Protein AF-A0A2S4KUR3-F1 (afdb_monomer)

Organism: NCBI:txid94208

Solvent-accessible surface area (backbone atoms only — not comparable to full-atom values): 13209 Å² total; per-residue (Å²): 140,82,90,82,89,83,87,85,80,90,81,85,82,85,84,86,82,89,81,86,86,83,84,84,82,87,87,86,82,84,88,80,94,73,94,74,92,72,82,84,77,84,76,81,78,78,78,78,72,78,75,79,75,66,64,62,69,52,60,50,48,54,71,72,52,87,77,61,67,88,66,71,58,33,71,74,53,65,53,63,82,29,63,28,60,41,64,96,47,73,43,39,15,48,29,56,48,38,20,53,37,48,41,51,33,21,60,70,39,91,74,61,53,65,30,21,58,81,42,33,49,38,64,53,25,68,49,59,30,88,87,36,79,54,85,60,50,89,87,39,55,74,75,31,70,40,19,26,33,31,43,42,42,81,94,42,50,72,78,45,27,64,79,37,81,84,52,73,56,32,28,42,30,33,27,49,83,87,70,52,57,41,82,93,70,24,47,36,37,41,60,35,48,42,37,13,38,60,93,35,60,94,96,18,46,38,74,34,66,82,52,121

Mean predicted aligned error: 14.01 Å

pLDDT: mean 80.54, std 22.03, range [36.97, 98.62]

Structure (mmCIF, N/CA/C/O backbone):
data_AF-A0A2S4KUR3-F1
#
_entry.id   AF-A0A2S4KUR3-F1
#
loop_
_atom_site.group_PDB
_atom_site.id
_atom_site.type_symbol
_atom_site.label_atom_id
_atom_site.label_alt_id
_atom_site.label_comp_id
_atom_site.label_asym_id
_atom_site.label_entity_id
_atom_site.label_seq_id
_atom_site.pdbx_PDB_ins_code
_atom_site.Cartn_x
_atom_site.Cartn_y
_atom_site.Cartn_z
_atom_site.occupancy
_atom_site.B_iso_or_equiv
_atom_site.auth_seq_id
_atom_site.auth_comp_id
_atom_site.auth_asym_id
_atom_site.auth_atom_id
_atom_site.pdbx_PDB_model_num
ATOM 1 N N . MET A 1 1 ? -2.340 -37.787 -40.488 1.00 42.66 1 MET A N 1
ATOM 2 C CA . MET A 1 1 ? -3.643 -37.184 -40.836 1.00 42.66 1 MET A CA 1
ATOM 3 C C . MET A 1 1 ? -3.443 -35.685 -40.926 1.00 42.66 1 MET A C 1
ATOM 5 O O . MET A 1 1 ? -2.798 -35.116 -40.057 1.00 42.66 1 MET A O 1
ATOM 9 N N . VAL A 1 2 ? -3.867 -35.119 -42.049 1.00 37.88 2 VAL A N 1
ATOM 10 C CA . VAL A 1 2 ? -3.643 -33.741 -42.503 1.00 37.88 2 VAL A CA 1
ATOM 11 C C . VAL A 1 2 ? -4.835 -32.869 -42.084 1.00 37.88 2 VAL A C 1
ATOM 13 O O . VAL A 1 2 ? -5.934 -33.401 -41.940 1.00 37.88 2 VAL A O 1
ATOM 16 N N . SER A 1 3 ? -4.607 -31.549 -42.009 1.00 36.97 3 SER A N 1
ATOM 17 C CA . SER A 1 3 ? -5.600 -30.453 -41.994 1.00 36.97 3 SER A CA 1
ATOM 18 C C . SER A 1 3 ? -6.279 -30.156 -40.643 1.00 36.97 3 SER A C 1
ATOM 20 O O . SER A 1 3 ? -6.613 -31.060 -39.898 1.00 36.97 3 SER A O 1
ATOM 22 N N . ASN A 1 4 ? -6.538 -28.908 -40.233 1.00 38.25 4 ASN A N 1
ATOM 23 C CA . ASN A 1 4 ? -6.640 -27.638 -40.957 1.00 38.25 4 ASN A CA 1
ATOM 24 C C . ASN A 1 4 ? -6.304 -26.455 -40.028 1.00 38.25 4 ASN A C 1
ATOM 26 O O . ASN A 1 4 ? -6.846 -26.352 -38.930 1.00 38.25 4 ASN A O 1
ATOM 30 N N . ILE A 1 5 ? -5.488 -25.523 -40.522 1.00 45.03 5 ILE A N 1
ATOM 31 C CA . ILE A 1 5 ? -5.297 -24.182 -39.958 1.00 45.03 5 ILE A CA 1
ATOM 32 C C . ILE A 1 5 ? -6.423 -23.297 -40.509 1.00 45.03 5 ILE A C 1
ATOM 34 O O . ILE A 1 5 ? -6.535 -23.131 -41.722 1.00 45.03 5 ILE A O 1
ATOM 38 N N . LYS A 1 6 ? -7.266 -22.735 -39.636 1.00 49.38 6 LYS A N 1
ATOM 39 C CA . LYS A 1 6 ? -8.249 -21.705 -40.006 1.00 49.38 6 LYS A CA 1
ATOM 40 C C . LYS A 1 6 ? -7.670 -20.318 -39.726 1.00 49.38 6 LYS A C 1
ATOM 42 O O . LYS A 1 6 ? -7.547 -19.906 -38.578 1.00 49.38 6 LYS A O 1
ATOM 47 N N . HIS A 1 7 ? -7.332 -19.616 -40.803 1.00 42.38 7 HIS A N 1
ATOM 48 C CA . HIS A 1 7 ? -7.219 -18.161 -40.859 1.00 42.38 7 HIS A CA 1
ATOM 49 C C . HIS A 1 7 ? -8.609 -17.522 -40.955 1.00 42.38 7 HIS A C 1
ATOM 51 O O . HIS A 1 7 ? -9.444 -18.029 -41.698 1.00 42.38 7 HIS A O 1
ATOM 57 N N . SER A 1 8 ? -8.812 -16.418 -40.229 1.00 41.97 8 SER A N 1
ATOM 58 C CA . SER A 1 8 ? -9.722 -15.287 -40.515 1.00 41.97 8 SER A CA 1
ATOM 59 C C . SER A 1 8 ? -9.854 -14.444 -39.243 1.00 41.97 8 SER A C 1
ATOM 61 O O . SER A 1 8 ? -9.902 -15.005 -38.157 1.00 41.97 8 SER A O 1
ATOM 63 N N . SER A 1 9 ? -9.978 -13.123 -39.232 1.00 45.41 9 SER A N 1
ATOM 64 C CA . SER A 1 9 ? -9.772 -12.044 -40.199 1.00 45.41 9 SER A CA 1
ATOM 65 C C . SER A 1 9 ? -9.662 -10.782 -39.332 1.00 45.41 9 SER A C 1
ATOM 67 O O . SER A 1 9 ? -10.420 -10.629 -38.375 1.00 45.41 9 SER A O 1
ATOM 69 N N . ILE A 1 10 ? -8.717 -9.897 -39.637 1.00 45.44 10 ILE A N 1
ATOM 70 C CA . ILE A 1 10 ? -8.514 -8.631 -38.923 1.00 45.44 10 ILE A CA 1
ATOM 71 C C . ILE A 1 10 ? -9.535 -7.615 -39.452 1.00 45.44 10 ILE A C 1
ATOM 73 O O . ILE A 1 10 ? -9.579 -7.357 -40.653 1.00 45.44 10 ILE A O 1
ATOM 77 N N . ILE A 1 11 ? -10.355 -7.052 -38.563 1.00 51.78 11 ILE A N 1
ATOM 78 C CA . ILE A 1 11 ? -11.266 -5.940 -38.865 1.00 51.78 11 ILE A CA 1
ATOM 79 C C . ILE A 1 11 ? -10.533 -4.632 -38.521 1.00 51.78 11 ILE A C 1
ATOM 81 O O . ILE A 1 11 ? -10.124 -4.480 -37.368 1.00 51.78 11 ILE A O 1
ATOM 85 N N . PRO A 1 12 ? -10.348 -3.684 -39.457 1.00 47.25 12 PRO A N 1
ATOM 86 C CA . PRO A 1 12 ? -9.798 -2.374 -39.128 1.00 47.25 12 PRO A CA 1
ATOM 87 C C . PRO A 1 12 ? -10.856 -1.466 -38.478 1.00 47.25 12 PRO A C 1
ATOM 89 O O . PRO A 1 12 ? -12.018 -1.439 -38.886 1.00 47.25 12 PRO A O 1
ATOM 92 N N . ALA A 1 13 ? -10.431 -0.716 -37.459 1.00 51.00 13 ALA A N 1
ATOM 93 C CA . ALA A 1 13 ? -11.241 0.270 -36.747 1.00 51.00 13 ALA A CA 1
ATOM 94 C C . ALA A 1 13 ? -11.486 1.538 -37.597 1.00 51.00 13 ALA 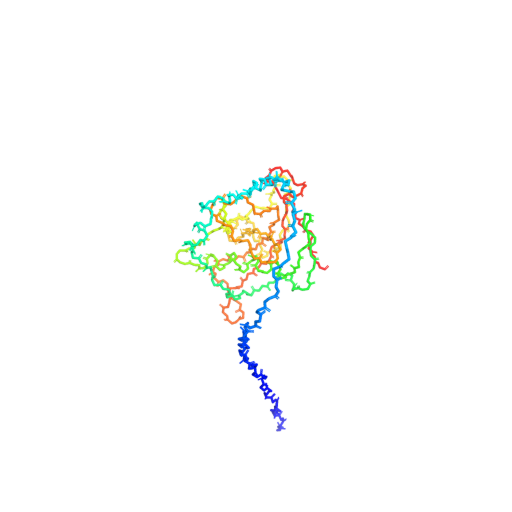A C 1
ATOM 96 O O . ALA A 1 13 ? -10.599 1.943 -38.354 1.00 51.00 13 ALA A O 1
ATOM 97 N N . PRO A 1 14 ? -12.651 2.201 -37.467 1.00 49.25 14 PRO A N 1
ATOM 98 C CA . PRO A 1 14 ? -12.949 3.413 -38.216 1.00 49.25 14 PRO A CA 1
ATOM 99 C C . PRO A 1 14 ? -12.230 4.645 -37.648 1.00 49.25 14 PRO A C 1
ATOM 101 O O . PRO A 1 14 ? -12.220 4.908 -36.446 1.00 49.25 14 PRO A O 1
ATOM 104 N N . THR A 1 15 ? -11.650 5.413 -38.565 1.00 42.12 15 THR A N 1
ATOM 105 C CA . THR A 1 15 ? -10.974 6.697 -38.363 1.00 42.12 15 THR A CA 1
ATOM 106 C C . THR A 1 15 ? -11.997 7.802 -38.080 1.00 42.12 15 THR A C 1
ATOM 108 O O . THR A 1 15 ? -12.851 8.081 -38.918 1.00 42.12 15 THR A O 1
ATOM 111 N N . ALA A 1 16 ? -11.912 8.456 -36.919 1.00 44.72 16 ALA A N 1
ATOM 112 C CA . ALA A 1 16 ? -12.721 9.633 -36.609 1.00 44.72 16 ALA A CA 1
ATOM 113 C C . ALA A 1 16 ? -12.066 10.897 -37.194 1.00 44.72 16 ALA A C 1
ATOM 115 O O . ALA A 1 16 ? -10.933 11.235 -36.853 1.00 44.72 16 ALA A O 1
ATOM 116 N N . GLN A 1 17 ? -12.781 11.584 -38.088 1.00 39.12 17 GLN A N 1
ATOM 117 C CA . GLN A 1 17 ? -12.392 12.879 -38.647 1.00 39.12 17 GLN A CA 1
ATOM 118 C C . GLN A 1 17 ? -12.786 14.022 -37.699 1.00 39.12 17 GLN A C 1
ATOM 120 O O . GLN A 1 17 ? -13.928 14.108 -37.254 1.00 39.12 17 GLN A O 1
ATOM 125 N N . LEU A 1 18 ? -11.838 14.921 -37.428 1.00 39.12 18 LEU A N 1
ATOM 126 C CA . LEU A 1 18 ? -12.051 16.210 -36.767 1.00 39.12 18 LEU A CA 1
ATOM 127 C C . LEU A 1 18 ? -12.552 17.239 -37.792 1.00 39.12 18 LEU A C 1
ATOM 129 O O . LEU A 1 18 ? -11.858 17.519 -38.768 1.00 39.12 18 LEU A O 1
ATOM 133 N N . GLN A 1 19 ? -13.721 17.837 -37.551 1.00 44.84 19 GLN A N 1
ATOM 134 C CA . GLN A 1 19 ? -14.173 19.047 -38.247 1.00 44.84 19 GLN A CA 1
ATOM 135 C C . GLN A 1 19 ? -13.999 20.277 -37.340 1.00 44.84 19 GLN A C 1
ATOM 137 O O . GLN A 1 19 ? -14.467 20.252 -36.200 1.00 44.84 19 GLN A O 1
ATOM 142 N N . PRO A 1 20 ? -13.383 21.370 -37.822 1.00 39.50 20 PRO A N 1
ATOM 143 C CA . PRO A 1 20 ? -13.389 22.656 -37.136 1.00 39.50 20 PRO A CA 1
ATOM 144 C C . PRO A 1 20 ? -14.603 23.492 -37.575 1.00 39.50 20 PRO A C 1
ATOM 146 O O . PRO A 1 20 ? -14.774 23.768 -38.761 1.00 39.50 20 PRO A O 1
ATOM 149 N N . SER A 1 21 ? -15.442 23.928 -36.630 1.00 42.00 21 SER A N 1
ATOM 150 C CA . SER A 1 21 ? -16.508 24.903 -36.898 1.00 42.00 21 SER A CA 1
ATOM 151 C C . SER A 1 21 ? -16.048 26.313 -36.522 1.00 42.00 21 SER A C 1
ATOM 153 O O . SER A 1 21 ? -15.975 26.663 -35.342 1.00 42.00 21 SER A O 1
ATOM 155 N N . SER A 1 22 ? -15.747 27.131 -37.528 1.00 43.28 22 SER A N 1
ATOM 156 C CA . SER A 1 22 ? -15.559 28.575 -37.391 1.00 43.28 22 SER A CA 1
ATOM 157 C C . SER A 1 22 ? -16.907 29.272 -37.569 1.00 43.28 22 SER A C 1
ATOM 159 O O . SER A 1 22 ? -17.456 29.257 -38.665 1.00 43.28 22 SER A O 1
ATOM 161 N N . ASN A 1 23 ? -17.429 29.896 -36.512 1.00 43.75 23 ASN A N 1
ATOM 162 C CA . ASN A 1 23 ? -18.585 30.787 -36.611 1.00 43.75 23 ASN A CA 1
ATOM 163 C C . ASN A 1 23 ? -18.121 32.238 -36.470 1.00 43.75 23 ASN A C 1
ATOM 165 O O . ASN A 1 23 ? -17.811 32.711 -35.378 1.00 43.75 23 ASN A O 1
ATOM 169 N N . THR A 1 24 ? -18.076 32.929 -37.604 1.00 40.91 24 THR A N 1
ATOM 170 C CA . THR A 1 24 ? -17.925 34.380 -37.718 1.00 40.91 24 THR A CA 1
ATOM 171 C C . THR A 1 24 ? -19.309 35.012 -37.576 1.00 40.91 24 THR A C 1
ATOM 173 O O . THR A 1 24 ? -20.187 34.751 -38.395 1.00 40.91 24 THR A O 1
ATOM 176 N N . LEU A 1 25 ? -19.524 35.837 -36.549 1.00 44.47 25 LEU A N 1
ATOM 177 C CA . LEU A 1 25 ? -20.746 36.631 -36.409 1.00 44.47 25 LEU A CA 1
ATOM 178 C C . LEU A 1 25 ? -20.496 38.057 -36.908 1.00 44.47 25 LEU A C 1
ATOM 180 O O . LEU A 1 25 ? -19.747 38.823 -36.306 1.00 44.47 25 LEU A O 1
ATOM 184 N N . HIS A 1 26 ? -21.144 38.383 -38.025 1.00 40.16 26 HIS A N 1
ATOM 185 C CA . HIS A 1 26 ? -21.375 39.744 -38.498 1.00 40.16 26 HIS A CA 1
ATOM 186 C C . HIS A 1 26 ? -22.365 40.447 -37.557 1.00 40.16 26 HIS A C 1
ATOM 188 O O . HIS A 1 26 ? -23.466 39.946 -37.335 1.00 40.16 26 HIS A O 1
ATOM 194 N N . LEU A 1 27 ? -22.001 41.625 -37.055 1.00 41.78 27 LEU A N 1
ATOM 195 C CA . LEU A 1 27 ? -22.904 42.540 -36.359 1.00 41.78 27 LEU A CA 1
ATOM 196 C C . LEU A 1 27 ? -23.060 43.799 -37.212 1.00 41.78 27 LEU A C 1
ATOM 198 O O . LEU A 1 27 ? -22.114 44.562 -37.360 1.00 41.78 27 LEU A O 1
ATOM 202 N N . ASN A 1 28 ? -24.261 43.993 -37.751 1.00 40.31 28 ASN A N 1
ATOM 203 C CA . ASN A 1 28 ? -24.763 45.274 -38.235 1.00 40.31 28 ASN A CA 1
ATOM 204 C C . ASN A 1 28 ? -26.179 45.457 -37.682 1.00 40.31 28 ASN A C 1
ATOM 206 O O . ASN A 1 28 ? -26.990 44.541 -37.809 1.00 40.31 28 ASN A O 1
ATOM 210 N N . SER A 1 29 ? -26.442 46.637 -37.113 1.00 40.31 29 SER A N 1
ATOM 211 C CA . SER A 1 29 ? -27.702 47.404 -37.168 1.00 40.31 29 SER A CA 1
ATOM 212 C C . SER A 1 29 ? -27.971 48.147 -35.852 1.00 40.31 29 SER A C 1
ATOM 214 O O . SER A 1 29 ? -28.537 47.606 -34.909 1.00 40.31 29 SER A O 1
ATOM 216 N N . ASP A 1 30 ? -27.502 49.388 -35.795 1.00 39.28 30 ASP A N 1
ATOM 217 C CA . ASP A 1 30 ? -28.314 50.611 -35.741 1.00 39.28 30 ASP A CA 1
ATOM 218 C C . ASP A 1 30 ? -29.712 50.639 -35.063 1.00 39.28 30 ASP A C 1
ATOM 220 O O . ASP A 1 30 ? -30.657 49.984 -35.505 1.00 39.28 30 ASP A O 1
ATOM 224 N N . TYR A 1 31 ? -29.800 51.603 -34.119 1.00 40.88 31 TYR A N 1
ATOM 225 C CA . TYR A 1 31 ? -30.935 52.387 -33.567 1.00 40.88 31 TYR A CA 1
ATOM 226 C C . TYR A 1 31 ? -32.000 51.711 -32.667 1.00 40.88 31 TYR A C 1
ATOM 228 O O . TYR A 1 31 ? -32.221 50.510 -32.767 1.00 40.88 31 TYR A O 1
ATOM 236 N N . PRO A 1 32 ? -32.770 52.472 -31.841 1.00 49.09 32 PRO A N 1
ATOM 237 C CA . PRO A 1 32 ? -32.637 53.868 -31.397 1.00 49.09 32 PRO A CA 1
ATOM 238 C C . PRO A 1 32 ? -32.641 54.056 -29.861 1.00 49.09 32 PRO A C 1
ATOM 240 O O . PRO A 1 32 ? -33.101 53.235 -29.070 1.00 49.09 32 PRO A O 1
ATOM 243 N N . THR A 1 33 ? -32.165 55.230 -29.461 1.00 51.75 33 THR A N 1
ATOM 244 C CA . THR A 1 33 ? -32.146 55.795 -28.111 1.00 51.75 33 THR A CA 1
ATOM 245 C C . THR A 1 33 ? -33.563 55.994 -27.558 1.00 51.75 33 THR A C 1
ATOM 247 O O . THR A 1 33 ? -34.313 56.840 -28.042 1.00 51.75 33 THR A O 1
ATOM 250 N N . ALA A 1 34 ? -33.904 55.269 -26.491 1.00 50.47 34 ALA A N 1
ATOM 251 C CA . ALA A 1 34 ? -35.046 55.564 -25.633 1.00 50.47 34 ALA A CA 1
ATOM 252 C C . ALA A 1 34 ? -34.551 55.774 -24.197 1.00 50.47 34 ALA A C 1
ATOM 254 O O . ALA A 1 34 ? -34.041 54.871 -23.535 1.00 50.47 34 ALA A O 1
ATOM 255 N N . THR A 1 35 ? -34.668 57.018 -23.744 1.00 52.56 35 THR A N 1
ATOM 256 C CA . THR A 1 35 ? -34.242 57.515 -22.438 1.00 52.56 35 THR A CA 1
ATOM 257 C C . THR A 1 35 ? -35.129 56.934 -21.339 1.00 52.56 35 THR A C 1
ATOM 259 O O . THR A 1 35 ? -36.215 57.448 -21.073 1.00 52.56 35 THR A O 1
ATOM 262 N N . MET A 1 36 ? -34.663 55.879 -20.671 1.00 47.56 36 MET A N 1
ATOM 263 C CA . MET A 1 36 ? -35.304 55.337 -19.475 1.00 47.56 36 MET A CA 1
ATOM 264 C C . MET A 1 36 ? -34.506 55.758 -18.241 1.00 47.56 36 MET A C 1
ATOM 266 O O . MET A 1 36 ? -33.357 55.367 -18.046 1.00 47.56 36 MET A O 1
ATOM 270 N N . LYS A 1 37 ? -35.116 56.612 -17.417 1.00 50.03 37 LYS A N 1
ATOM 271 C CA . LYS A 1 37 ? -34.583 57.027 -16.118 1.00 50.03 37 LYS A CA 1
ATOM 272 C C . LYS A 1 37 ? -34.716 55.851 -15.149 1.00 50.03 37 LYS A C 1
ATOM 274 O O . LYS A 1 37 ? -35.799 55.622 -14.621 1.00 50.03 37 LYS A O 1
ATOM 279 N N . PHE A 1 38 ? -33.627 55.120 -14.926 1.00 45.78 38 PHE A N 1
ATOM 280 C CA . PHE A 1 38 ? -33.531 54.134 -13.853 1.00 45.78 38 PHE A CA 1
ATOM 281 C C . PHE A 1 38 ? -32.767 54.720 -12.671 1.00 45.78 38 PHE A C 1
ATOM 283 O O . PHE A 1 38 ? -31.615 55.135 -12.773 1.00 45.78 38 PHE A O 1
ATOM 290 N N . THR A 1 39 ? -33.458 54.771 -11.542 1.00 50.50 39 THR A N 1
ATOM 291 C CA . THR A 1 39 ? -32.937 55.134 -10.232 1.00 50.50 39 THR A CA 1
ATOM 292 C C . THR A 1 39 ? -31.863 54.118 -9.836 1.00 50.50 39 THR A C 1
ATOM 294 O O . THR A 1 39 ? -32.160 52.940 -9.643 1.00 50.50 39 THR A O 1
ATOM 297 N N . PHE A 1 40 ? -30.606 54.554 -9.748 1.00 40.94 40 PHE A N 1
ATOM 298 C CA . PHE A 1 40 ? -29.492 53.724 -9.291 1.00 40.94 40 PHE A CA 1
ATOM 299 C C . PHE A 1 40 ? -29.663 53.400 -7.801 1.00 40.94 40 PHE A C 1
ATOM 301 O O . PHE A 1 40 ? -29.368 54.226 -6.942 1.00 40.94 40 PHE A O 1
ATOM 308 N N . ALA A 1 41 ? -30.112 52.185 -7.486 1.00 50.69 41 ALA A N 1
ATOM 309 C CA . ALA A 1 41 ? -29.831 51.566 -6.198 1.00 50.69 41 ALA A CA 1
ATOM 310 C C . ALA A 1 41 ? -28.490 50.833 -6.329 1.00 50.69 41 ALA A C 1
ATOM 312 O O . ALA A 1 41 ? -28.408 49.739 -6.885 1.00 50.69 41 ALA A O 1
ATOM 313 N N . THR A 1 42 ? -27.415 51.468 -5.867 1.00 50.97 42 THR A N 1
ATOM 314 C CA . THR A 1 42 ? -26.083 50.865 -5.761 1.00 50.97 42 THR A CA 1
ATOM 315 C C . THR A 1 42 ? -26.098 49.787 -4.678 1.00 50.97 42 THR A C 1
ATOM 317 O O . THR A 1 42 ? -25.832 50.061 -3.510 1.00 50.97 42 THR A O 1
ATOM 320 N N . ALA A 1 43 ? -26.425 48.554 -5.056 1.00 52.44 43 ALA A N 1
ATOM 321 C CA . ALA A 1 43 ? -26.139 47.379 -4.248 1.00 52.44 43 ALA A CA 1
ATOM 322 C C . ALA A 1 43 ? -24.717 46.909 -4.580 1.00 52.44 43 ALA A C 1
ATOM 324 O O . ALA A 1 43 ? -24.497 46.153 -5.525 1.00 52.44 43 ALA A O 1
ATOM 325 N N . SER A 1 44 ? -23.737 47.396 -3.821 1.00 50.22 44 SER A N 1
ATOM 326 C CA . SER A 1 44 ? -22.369 46.879 -3.855 1.00 50.22 44 SER A CA 1
ATOM 327 C C . SER A 1 44 ? -22.364 45.461 -3.285 1.00 50.22 44 SER A C 1
ATOM 329 O O . SER A 1 44 ? -22.211 45.266 -2.081 1.00 50.22 44 SER A O 1
ATOM 331 N N . ILE A 1 45 ? -22.560 44.456 -4.140 1.00 56.25 45 ILE A N 1
ATOM 332 C CA . ILE A 1 45 ? -22.307 43.061 -3.781 1.00 56.25 45 ILE A CA 1
ATOM 333 C C . ILE A 1 45 ? -20.789 42.889 -3.752 1.00 56.25 45 ILE A C 1
ATOM 335 O O . ILE A 1 45 ? -20.140 42.674 -4.774 1.00 56.25 45 ILE A O 1
ATOM 339 N N . VAL A 1 46 ? -20.216 43.027 -2.560 1.00 51.66 46 VAL A N 1
ATOM 340 C CA . VAL A 1 46 ? -18.837 42.637 -2.280 1.00 51.66 46 VAL A CA 1
ATOM 341 C C . VAL A 1 46 ? -18.780 41.109 -2.351 1.00 51.66 46 VAL A C 1
ATOM 343 O O . VAL A 1 46 ? -19.018 40.416 -1.364 1.00 51.66 46 VAL A O 1
ATOM 346 N N . PHE A 1 47 ? -18.488 40.568 -3.535 1.00 47.53 47 PHE A N 1
ATOM 347 C CA . PHE A 1 47 ? -18.029 39.189 -3.672 1.00 47.53 47 PHE A CA 1
ATOM 348 C C . PHE A 1 47 ? -16.625 39.105 -3.063 1.00 47.53 47 PHE A C 1
ATOM 350 O O . PHE A 1 47 ? -15.614 39.257 -3.746 1.00 47.53 47 PHE A O 1
ATOM 357 N N . LEU A 1 48 ? -16.561 38.877 -1.749 1.00 48.50 48 LEU A N 1
ATOM 358 C CA . LEU A 1 48 ? -15.377 38.332 -1.092 1.00 48.50 48 LEU A CA 1
ATOM 359 C C . LEU A 1 48 ? -15.193 36.907 -1.618 1.00 48.50 48 LEU A C 1
ATOM 361 O O . LEU A 1 48 ? -15.666 35.933 -1.034 1.00 48.50 48 LEU A O 1
ATOM 365 N N . GLY A 1 49 ? -14.550 36.802 -2.780 1.00 47.81 49 GLY A N 1
ATOM 366 C CA . GLY A 1 49 ? -14.043 35.545 -3.292 1.00 47.81 49 GLY A CA 1
ATOM 367 C C . GLY A 1 49 ? -13.064 34.989 -2.270 1.00 47.81 49 GLY A C 1
ATOM 368 O O . GLY A 1 49 ? -11.949 35.486 -2.136 1.00 47.81 49 GLY A O 1
ATOM 369 N N . LEU A 1 50 ? -13.493 33.970 -1.528 1.00 48.94 50 LEU A N 1
ATOM 370 C CA . LEU A 1 50 ? -12.600 33.100 -0.779 1.00 48.94 50 LEU A CA 1
ATOM 371 C C . LEU A 1 50 ? -11.709 32.397 -1.804 1.00 48.94 50 LEU A C 1
ATOM 373 O O . LEU A 1 50 ? -12.044 31.328 -2.317 1.00 48.94 50 LEU A O 1
ATOM 377 N N . VAL A 1 51 ? -10.579 33.026 -2.133 1.00 50.72 51 VAL A N 1
ATOM 378 C CA . VAL A 1 51 ? -9.483 32.362 -2.827 1.00 50.72 51 VAL A CA 1
ATOM 379 C C . VAL A 1 51 ? -9.031 31.274 -1.869 1.00 50.72 51 VAL A C 1
ATOM 381 O O . VAL A 1 51 ? -8.363 31.531 -0.870 1.00 50.72 51 VAL A O 1
ATOM 384 N N . SER A 1 52 ? -9.504 30.057 -2.116 1.00 52.50 52 SER A N 1
ATOM 385 C CA . SER A 1 52 ? -9.071 28.880 -1.384 1.00 52.50 52 SER A CA 1
ATOM 386 C C . SER A 1 52 ? -7.607 28.681 -1.749 1.00 52.50 52 SER A C 1
ATOM 388 O O . SER A 1 52 ? -7.295 28.086 -2.778 1.00 52.50 52 SER A O 1
ATOM 390 N N . ALA A 1 53 ? -6.713 29.269 -0.954 1.00 51.03 53 ALA A N 1
ATOM 391 C CA . ALA A 1 53 ? -5.282 29.074 -1.057 1.00 51.03 53 ALA A CA 1
ATOM 392 C C . ALA A 1 53 ? -4.997 27.612 -0.706 1.00 51.03 53 ALA A C 1
ATOM 394 O O . ALA A 1 53 ? -4.777 27.253 0.451 1.00 51.03 53 ALA A O 1
ATOM 395 N N . LEU A 1 54 ? -5.068 26.741 -1.713 1.00 56.28 54 LEU A N 1
ATOM 396 C CA . LEU A 1 54 ? -4.397 25.455 -1.641 1.00 56.28 54 LEU A CA 1
ATOM 397 C C . LEU A 1 54 ? -2.925 25.758 -1.331 1.00 56.28 54 LEU A C 1
ATOM 399 O O . LEU A 1 54 ? -2.367 26.668 -1.952 1.00 56.28 54 LEU A O 1
ATOM 403 N N . PRO A 1 55 ? -2.306 25.070 -0.358 1.00 58.69 55 PRO A N 1
ATOM 404 C CA . PRO A 1 55 ? -0.914 25.317 -0.010 1.00 58.69 55 PRO A CA 1
ATOM 405 C C . PRO A 1 55 ? -0.060 25.170 -1.274 1.00 58.69 55 PRO A C 1
ATOM 407 O O . PRO A 1 55 ? 0.015 24.087 -1.853 1.00 58.69 55 PRO A O 1
ATOM 410 N N . ALA A 1 56 ? 0.532 26.277 -1.733 1.00 59.69 56 ALA A N 1
ATOM 411 C CA . ALA A 1 56 ? 1.284 26.335 -2.988 1.00 59.69 56 ALA A CA 1
ATOM 412 C C . ALA A 1 56 ? 2.443 25.324 -3.007 1.00 59.69 56 ALA A C 1
ATOM 414 O O . ALA A 1 56 ? 2.743 24.758 -4.054 1.00 59.69 56 ALA A O 1
ATOM 415 N N . GLU A 1 57 ? 3.006 25.033 -1.834 1.00 60.78 57 GLU A N 1
ATOM 416 C CA . GLU A 1 57 ? 4.046 24.025 -1.608 1.00 60.78 57 GLU A CA 1
ATOM 417 C C . GLU A 1 57 ? 3.639 22.623 -2.097 1.00 60.78 57 GLU A C 1
ATOM 419 O O . GLU A 1 57 ? 4.431 21.943 -2.744 1.00 60.78 57 GLU A O 1
ATOM 424 N N . ASP A 1 58 ? 2.390 22.196 -1.867 1.00 60.78 58 ASP A N 1
ATOM 425 C CA . ASP A 1 58 ? 1.923 20.874 -2.316 1.00 60.78 58 ASP A CA 1
ATOM 426 C C . ASP A 1 58 ? 1.756 20.825 -3.839 1.00 60.78 58 ASP A C 1
ATOM 428 O O . ASP A 1 58 ? 2.031 19.806 -4.468 1.00 60.78 58 ASP A O 1
ATOM 432 N N . VAL A 1 59 ? 1.308 21.926 -4.449 1.00 62.28 59 VAL A N 1
ATOM 433 C CA . VAL A 1 59 ? 1.120 22.004 -5.906 1.00 62.28 59 VAL A CA 1
ATOM 434 C C . VAL A 1 59 ? 2.465 22.066 -6.629 1.00 62.28 59 VAL A C 1
ATOM 436 O O . VAL A 1 59 ? 2.592 21.512 -7.721 1.00 62.28 59 VAL A O 1
ATOM 439 N N . LEU A 1 60 ? 3.462 22.729 -6.041 1.00 62.88 60 LEU A N 1
ATOM 440 C CA . LEU A 1 60 ? 4.818 22.790 -6.582 1.00 62.88 60 LEU A CA 1
ATOM 441 C C . LEU A 1 60 ? 5.532 21.434 -6.461 1.00 62.88 60 LEU A C 1
ATOM 443 O O . LEU A 1 60 ? 6.060 20.958 -7.463 1.00 62.88 60 LEU A O 1
ATOM 447 N N . ASP A 1 61 ? 5.451 20.751 -5.312 1.00 64.88 61 ASP A N 1
ATOM 448 C CA . ASP A 1 61 ? 6.064 19.420 -5.126 1.00 64.88 61 ASP A CA 1
ATOM 449 C C . ASP A 1 61 ? 5.444 18.353 -6.051 1.00 64.88 61 ASP A C 1
ATOM 451 O O . ASP A 1 61 ? 6.154 17.486 -6.560 1.00 64.88 61 ASP A O 1
ATOM 455 N N . ILE A 1 62 ? 4.139 18.437 -6.352 1.00 67.75 62 ILE A N 1
ATOM 456 C CA . ILE A 1 62 ? 3.496 17.542 -7.334 1.00 67.75 62 ILE A CA 1
ATOM 457 C C . ILE A 1 62 ? 4.009 17.794 -8.763 1.00 67.75 62 ILE A C 1
ATOM 459 O O . ILE A 1 62 ? 4.080 16.858 -9.554 1.00 67.75 62 ILE A O 1
ATOM 463 N N . LYS A 1 63 ? 4.368 19.032 -9.122 1.00 65.38 63 LYS A N 1
ATOM 464 C CA . LYS A 1 63 ? 4.819 19.367 -10.486 1.00 65.38 63 LYS A CA 1
ATOM 465 C C . LYS A 1 63 ? 6.272 18.989 -10.764 1.00 65.38 63 LYS A C 1
ATOM 467 O O . LYS A 1 63 ? 6.626 18.819 -11.926 1.00 65.38 63 LYS A O 1
ATOM 472 N N . GLU A 1 64 ? 7.099 18.890 -9.728 1.00 74.00 64 GLU A N 1
ATOM 473 C CA . GLU A 1 64 ? 8.536 18.623 -9.864 1.00 74.00 64 GLU A CA 1
ATOM 474 C C . GLU A 1 64 ? 8.896 17.139 -9.674 1.00 74.00 64 GLU A C 1
ATOM 476 O O . GLU A 1 64 ? 9.988 16.709 -10.045 1.00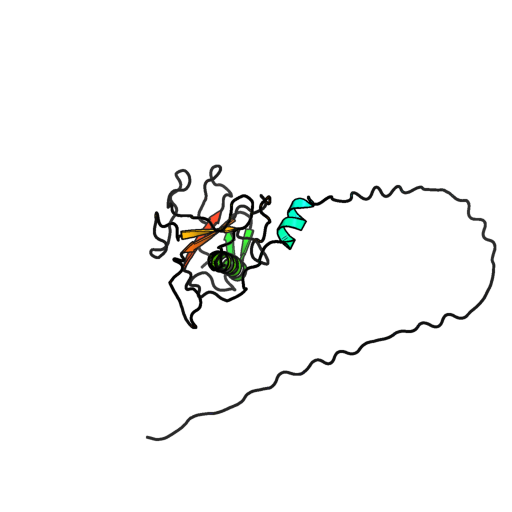 74.00 64 GLU A O 1
ATOM 481 N N . ARG A 1 65 ? 7.987 16.321 -9.124 1.00 83.06 65 ARG A N 1
ATOM 482 C CA . ARG A 1 65 ? 8.244 14.888 -8.927 1.00 83.06 65 ARG A CA 1
ATOM 483 C C . ARG A 1 65 ? 8.149 14.093 -10.229 1.00 83.06 65 ARG A C 1
ATOM 485 O O . ARG A 1 65 ? 7.299 14.339 -11.081 1.00 83.06 65 ARG A O 1
ATOM 492 N N . ALA A 1 66 ? 8.979 13.061 -10.331 1.00 86.50 66 ALA A N 1
ATOM 493 C CA . ALA A 1 66 ? 8.844 12.073 -11.386 1.00 86.50 66 ALA A CA 1
ATOM 494 C C . ALA A 1 66 ? 7.597 11.199 -11.147 1.00 86.50 66 ALA A C 1
ATOM 496 O O . ALA A 1 66 ? 7.329 10.741 -10.024 1.00 86.50 66 ALA A O 1
ATOM 497 N N . GLU A 1 67 ? 6.852 10.954 -12.224 1.00 91.38 67 GLU A N 1
ATOM 498 C CA . GLU A 1 67 ? 5.716 10.037 -12.235 1.00 91.38 67 GLU A CA 1
ATOM 499 C C . GLU A 1 67 ? 6.168 8.634 -12.662 1.00 91.38 67 GLU A C 1
ATOM 501 O O . GLU A 1 67 ? 6.984 8.505 -13.581 1.00 91.38 67 GLU A O 1
ATOM 506 N N . PRO A 1 68 ? 5.677 7.573 -11.997 1.00 93.69 68 PRO A N 1
ATOM 507 C CA . PRO A 1 68 ? 5.976 6.209 -12.403 1.00 93.69 68 PRO A CA 1
ATOM 508 C C . PRO A 1 68 ? 5.341 5.897 -13.760 1.00 93.69 68 PRO A C 1
ATOM 510 O O . PRO A 1 68 ? 4.370 6.531 -14.177 1.00 93.69 68 PRO A O 1
ATOM 513 N N . SER A 1 69 ? 5.854 4.864 -14.429 1.00 93.38 69 SER A N 1
ATOM 514 C CA . SER A 1 69 ? 5.174 4.301 -15.593 1.00 93.38 69 SER A CA 1
ATOM 515 C C . SER A 1 69 ? 3.793 3.747 -15.204 1.00 93.38 69 SER A C 1
ATOM 517 O O . SER A 1 69 ? 3.542 3.386 -14.053 1.00 93.38 69 SER A O 1
ATOM 519 N N . ASN A 1 70 ? 2.904 3.627 -16.191 1.00 94.19 70 ASN A N 1
ATOM 520 C CA . ASN A 1 70 ? 1.641 2.891 -16.061 1.00 94.19 70 ASN A CA 1
ATOM 521 C C . ASN A 1 70 ? 1.780 1.450 -16.582 1.00 94.19 70 ASN A C 1
ATOM 523 O O . ASN A 1 70 ? 0.796 0.853 -17.019 1.00 94.19 70 ASN A O 1
ATOM 527 N N . GLU A 1 71 ? 3.003 0.905 -16.597 1.00 94.81 71 GLU A N 1
ATOM 528 C CA . GLU A 1 71 ? 3.233 -0.469 -17.044 1.00 94.81 71 GLU A CA 1
ATOM 529 C C . GLU A 1 71 ? 2.433 -1.447 -16.175 1.00 94.81 71 GLU A C 1
ATOM 531 O O . GLU A 1 71 ? 2.311 -1.235 -14.961 1.00 94.81 71 GLU A O 1
ATOM 536 N N . PRO A 1 72 ? 1.816 -2.471 -16.786 1.00 96.31 72 PRO A N 1
ATOM 537 C CA . PRO A 1 72 ? 1.001 -3.432 -16.063 1.00 96.31 72 PRO A CA 1
ATOM 538 C C . PRO A 1 72 ? 1.836 -4.282 -15.105 1.00 96.31 72 PRO A C 1
ATOM 540 O O . PRO A 1 72 ? 3.046 -4.441 -15.271 1.00 96.31 72 PRO A O 1
ATOM 543 N N . ILE A 1 73 ? 1.145 -4.834 -14.111 1.00 97.19 73 ILE A N 1
ATOM 544 C CA . ILE A 1 73 ? 1.659 -5.873 -13.220 1.00 97.19 73 ILE A CA 1
ATOM 545 C C . ILE A 1 73 ? 0.855 -7.150 -13.445 1.00 97.19 73 ILE A C 1
ATOM 547 O O . ILE A 1 73 ? -0.345 -7.092 -13.724 1.00 97.19 73 ILE A O 1
ATOM 551 N N . ASP A 1 74 ? 1.500 -8.296 -13.274 1.00 96.75 74 ASP A N 1
ATOM 552 C CA . ASP A 1 74 ? 0.791 -9.556 -13.105 1.00 96.75 74 ASP A CA 1
ATOM 553 C C . ASP A 1 74 ? 0.336 -9.677 -11.653 1.00 96.75 74 ASP A C 1
ATOM 555 O O . ASP A 1 74 ? 1.099 -9.431 -10.720 1.00 96.75 74 ASP A O 1
ATOM 559 N N . TRP A 1 75 ? -0.935 -10.019 -11.465 1.00 94.00 75 TRP A N 1
ATOM 560 C CA . TRP A 1 75 ? -1.647 -9.825 -10.205 1.00 94.00 75 TRP A CA 1
ATOM 561 C C . TRP A 1 75 ? -2.554 -11.016 -9.895 1.00 94.00 75 TRP A C 1
ATOM 563 O O . TRP A 1 75 ? -3.321 -11.447 -10.756 1.00 94.00 75 TRP A O 1
ATOM 573 N N . ASP A 1 76 ? -2.508 -11.518 -8.660 1.00 93.56 76 ASP A N 1
ATOM 574 C CA . ASP A 1 76 ? -3.335 -12.641 -8.179 1.00 93.56 76 ASP A CA 1
ATOM 575 C C . ASP A 1 76 ? -4.501 -12.210 -7.260 1.00 93.56 76 ASP A C 1
ATOM 577 O O . ASP A 1 76 ? -5.187 -13.049 -6.671 1.00 93.56 76 ASP A O 1
ATOM 581 N N . GLY A 1 77 ? -4.733 -10.903 -7.110 1.00 93.94 77 GLY A N 1
ATOM 582 C CA . GLY A 1 77 ? -5.806 -10.374 -6.272 1.00 93.94 77 GLY A CA 1
ATOM 583 C C . GLY A 1 77 ? -7.176 -10.318 -6.965 1.00 93.94 77 GLY A C 1
ATOM 584 O O . GLY A 1 77 ? -7.413 -10.975 -7.981 1.00 93.94 77 GLY A O 1
ATOM 585 N N . PRO A 1 78 ? -8.126 -9.535 -6.418 1.00 94.75 78 PRO A N 1
ATOM 586 C CA . PRO A 1 78 ? -9.488 -9.468 -6.942 1.00 94.75 78 PRO A CA 1
ATOM 587 C C . PRO A 1 78 ? -9.532 -9.004 -8.405 1.00 94.75 78 PRO A C 1
ATOM 589 O O . PRO A 1 78 ? -8.819 -8.077 -8.789 1.00 94.75 78 PRO A O 1
ATOM 592 N N . ASN A 1 79 ? -10.400 -9.622 -9.214 1.00 93.81 79 ASN A N 1
ATOM 593 C CA . ASN A 1 79 ? -10.634 -9.177 -10.590 1.00 93.81 79 ASN A CA 1
ATOM 594 C C . ASN A 1 79 ? -11.358 -7.819 -10.618 1.00 93.81 79 ASN A C 1
ATOM 596 O O . ASN A 1 79 ? -12.003 -7.441 -9.645 1.00 93.81 79 ASN A O 1
ATOM 600 N N . SER A 1 80 ? -11.331 -7.118 -11.754 1.00 92.00 80 SER A N 1
ATOM 601 C CA . SER A 1 80 ? -11.883 -5.758 -11.885 1.00 92.00 80 SER A CA 1
ATOM 602 C C . SER A 1 80 ? -13.374 -5.607 -11.553 1.00 92.00 80 SER A C 1
ATOM 604 O O . SER A 1 80 ? -13.819 -4.495 -11.296 1.00 92.00 80 SER A O 1
ATOM 606 N N . ARG A 1 81 ? -14.152 -6.697 -11.542 1.00 90.69 81 ARG A N 1
ATOM 607 C CA . ARG A 1 81 ? -15.583 -6.694 -11.193 1.00 90.69 81 ARG A CA 1
ATOM 608 C C . ARG A 1 81 ? -15.848 -6.993 -9.720 1.00 90.69 81 ARG A C 1
ATOM 610 O O . ARG A 1 81 ? -16.999 -6.916 -9.296 1.00 90.69 81 ARG A O 1
ATOM 617 N N . ALA A 1 82 ? -14.825 -7.376 -8.958 1.00 93.88 82 ALA A N 1
ATOM 618 C CA . ALA A 1 82 ? -14.957 -7.587 -7.525 1.00 93.88 82 ALA A CA 1
ATOM 619 C C . ALA A 1 82 ? -15.432 -6.298 -6.849 1.00 93.88 82 ALA A C 1
ATOM 621 O O . ALA A 1 82 ? -15.116 -5.204 -7.307 1.00 93.88 82 ALA A O 1
ATOM 622 N N . SER A 1 83 ? -16.173 -6.434 -5.753 1.00 95.38 83 SER A N 1
ATOM 623 C CA . SER A 1 83 ? -16.637 -5.310 -4.945 1.00 95.38 83 SER A CA 1
ATOM 624 C C . SER A 1 83 ? -16.363 -5.620 -3.483 1.00 95.38 83 SER A C 1
ATOM 626 O O . SER A 1 83 ? -16.916 -6.565 -2.922 1.00 95.38 83 SER A O 1
ATOM 628 N N . VAL A 1 84 ? -15.464 -4.854 -2.872 1.00 95.31 84 VAL A N 1
ATOM 629 C CA . VAL A 1 84 ? -14.945 -5.130 -1.533 1.00 95.31 84 VAL A CA 1
ATOM 630 C C . VAL A 1 84 ? -15.261 -3.960 -0.617 1.00 95.31 84 VAL A C 1
ATOM 632 O O . VAL A 1 84 ? -14.765 -2.847 -0.804 1.00 95.31 84 VAL A O 1
ATOM 635 N N . LYS A 1 85 ? -16.082 -4.202 0.408 1.00 96.75 85 LYS A N 1
ATOM 636 C CA . LYS A 1 85 ? -16.305 -3.223 1.474 1.00 96.75 85 LYS A CA 1
ATOM 637 C C . LYS A 1 85 ? -15.102 -3.216 2.414 1.00 96.75 85 LYS A C 1
ATOM 639 O O . LYS A 1 85 ? -14.779 -4.242 3.003 1.00 96.75 85 LYS A O 1
ATOM 644 N N . CYS A 1 86 ? -14.475 -2.059 2.584 1.00 97.31 86 CYS A N 1
ATOM 645 C CA . CYS A 1 86 ? -13.337 -1.875 3.472 1.00 97.31 86 CYS A CA 1
ATOM 646 C C . CYS A 1 86 ? -13.469 -0.533 4.194 1.00 97.31 86 CYS A C 1
ATOM 648 O O . CYS A 1 86 ? -13.609 0.511 3.556 1.00 97.31 86 CYS A O 1
ATOM 650 N N . GLY A 1 87 ? -13.518 -0.578 5.527 1.00 95.31 87 GLY A N 1
ATOM 651 C CA . GLY A 1 87 ? -13.846 0.588 6.343 1.00 95.31 87 GLY A CA 1
ATOM 652 C C . GLY A 1 87 ? -15.197 1.198 5.960 1.00 95.31 87 GLY A C 1
ATOM 653 O O . GLY A 1 87 ? -16.237 0.530 5.991 1.00 95.31 87 GLY A O 1
ATOM 654 N N . LYS A 1 88 ? -15.185 2.484 5.598 1.00 94.44 88 LYS A N 1
ATOM 655 C CA . LYS A 1 88 ? -16.396 3.228 5.196 1.00 94.44 88 LYS A CA 1
ATOM 656 C C . LYS A 1 88 ? -16.672 3.158 3.696 1.00 94.44 88 LYS A C 1
ATOM 658 O O . LYS A 1 88 ? -17.714 3.632 3.245 1.00 94.44 88 LYS A O 1
ATOM 663 N N . HIS A 1 89 ? -15.752 2.587 2.929 1.00 96.50 89 HIS A N 1
ATOM 664 C CA . HIS A 1 89 ? -15.779 2.622 1.480 1.00 96.50 89 HIS A CA 1
ATOM 665 C C . HIS A 1 89 ? -16.004 1.232 0.884 1.00 96.50 89 HIS A C 1
ATOM 667 O O . HIS A 1 89 ? -15.920 0.194 1.541 1.00 96.50 89 HIS A O 1
ATOM 673 N N . THR A 1 90 ? -16.368 1.221 -0.390 1.00 96.69 90 THR A N 1
ATOM 674 C CA . THR A 1 90 ? -16.452 0.011 -1.205 1.00 96.69 90 THR A CA 1
ATOM 675 C C . THR A 1 90 ? -15.630 0.262 -2.445 1.00 96.69 90 THR A C 1
ATOM 677 O O . THR A 1 90 ? -15.905 1.236 -3.150 1.00 96.69 90 THR A O 1
ATOM 680 N N . TYR A 1 91 ? -14.629 -0.579 -2.650 1.00 96.75 91 TYR A N 1
ATOM 681 C CA . TYR A 1 91 ? -13.663 -0.491 -3.735 1.00 96.75 91 TYR A CA 1
ATOM 682 C C . TYR A 1 91 ? -13.938 -1.607 -4.722 1.00 96.75 91 TYR A C 1
ATOM 684 O O . TYR A 1 91 ? -14.303 -2.714 -4.308 1.00 96.75 91 TYR A O 1
ATOM 692 N N . ASP A 1 92 ? -13.790 -1.320 -6.006 1.00 96.31 92 ASP A N 1
ATOM 693 C CA . ASP A 1 92 ? -13.785 -2.386 -6.994 1.00 96.31 92 ASP A CA 1
ATOM 694 C C . ASP A 1 92 ? -12.381 -2.996 -7.135 1.00 96.31 92 ASP A C 1
ATOM 696 O O . ASP A 1 92 ? -11.395 -2.493 -6.587 1.00 96.31 92 ASP A O 1
ATOM 700 N N . GLY A 1 93 ? -12.266 -4.124 -7.836 1.00 96.31 93 GLY A N 1
ATOM 701 C CA . GLY A 1 93 ? -10.948 -4.720 -8.064 1.00 96.31 93 GLY A CA 1
ATOM 702 C C . GLY A 1 93 ? -10.024 -3.853 -8.922 1.00 96.31 93 GLY A C 1
ATOM 703 O O . GLY A 1 93 ? -8.810 -4.028 -8.861 1.00 96.31 93 GLY A O 1
ATOM 704 N N . HIS A 1 94 ? -10.568 -2.906 -9.692 1.00 96.88 94 HIS A N 1
ATOM 705 C CA . HIS A 1 94 ? -9.770 -1.978 -10.483 1.00 96.88 94 HIS A CA 1
ATOM 706 C C . HIS A 1 94 ? -9.073 -0.939 -9.593 1.00 96.88 94 HIS A C 1
ATOM 708 O O . HIS A 1 94 ? -7.870 -0.742 -9.748 1.00 96.88 94 HIS A O 1
ATOM 714 N N . ASP A 1 95 ? -9.770 -0.367 -8.608 1.00 97.62 95 ASP A N 1
ATOM 715 C CA . ASP A 1 95 ? -9.194 0.514 -7.583 1.00 97.62 95 ASP A CA 1
ATOM 716 C C . ASP A 1 95 ? -8.022 -0.181 -6.862 1.00 97.62 95 ASP A C 1
ATOM 718 O O . ASP A 1 95 ? -6.938 0.386 -6.701 1.00 97.62 95 ASP A O 1
ATOM 722 N N . ILE A 1 96 ? -8.222 -1.444 -6.462 1.00 97.94 96 ILE A N 1
ATOM 723 C CA . ILE A 1 96 ? -7.217 -2.242 -5.742 1.00 97.94 96 ILE A CA 1
ATOM 724 C C . ILE A 1 96 ? -5.994 -2.507 -6.631 1.00 97.94 96 ILE A C 1
ATOM 726 O O . ILE A 1 96 ? -4.858 -2.319 -6.189 1.00 97.94 96 ILE A O 1
ATOM 730 N N . TYR A 1 97 ? -6.224 -2.912 -7.883 1.00 97.88 97 TYR A N 1
ATOM 731 C CA . TYR A 1 97 ? -5.164 -3.150 -8.862 1.00 97.88 97 TYR A CA 1
ATOM 732 C C . TYR A 1 97 ? -4.341 -1.884 -9.121 1.00 97.88 97 TYR A C 1
ATOM 734 O O . TYR A 1 97 ? -3.116 -1.934 -9.056 1.00 97.88 97 TYR A O 1
ATOM 742 N N . LEU A 1 98 ? -4.989 -0.738 -9.366 1.00 98.00 98 LEU A N 1
ATOM 743 C CA . LEU A 1 98 ? -4.290 0.518 -9.652 1.00 98.00 98 LEU A CA 1
ATOM 744 C C . LEU A 1 98 ? -3.425 0.976 -8.475 1.00 98.00 98 LEU A C 1
ATOM 746 O O . LEU A 1 98 ? -2.311 1.457 -8.684 1.00 98.00 98 LEU A O 1
ATOM 750 N N . ALA A 1 99 ? -3.905 0.803 -7.241 1.00 98.38 99 ALA A N 1
ATOM 751 C CA . ALA A 1 99 ? -3.122 1.113 -6.051 1.00 98.38 99 ALA A CA 1
ATOM 752 C C . ALA A 1 99 ? -1.850 0.247 -5.966 1.00 98.38 99 ALA A C 1
ATOM 754 O O . ALA A 1 99 ? -0.760 0.784 -5.754 1.00 98.38 99 ALA A O 1
ATOM 755 N N . ALA A 1 100 ? -1.966 -1.068 -6.182 1.00 98.38 100 ALA A N 1
ATOM 756 C CA . ALA A 1 100 ? -0.824 -1.984 -6.169 1.00 98.38 100 ALA A CA 1
ATOM 757 C C . ALA A 1 100 ? 0.150 -1.724 -7.331 1.00 98.38 100 ALA A C 1
ATOM 759 O O . ALA A 1 100 ? 1.356 -1.617 -7.112 1.00 98.38 100 ALA A O 1
ATOM 760 N N . GLN A 1 101 ? -0.369 -1.550 -8.550 1.00 98.31 101 GLN A N 1
ATOM 761 C CA . GLN A 1 101 ? 0.412 -1.231 -9.746 1.00 98.31 101 GLN A CA 1
ATOM 762 C C . GLN A 1 101 ? 1.245 0.033 -9.535 1.00 98.31 101 GLN A C 1
ATOM 764 O O . GLN A 1 101 ? 2.459 0.026 -9.732 1.00 98.31 101 GLN A O 1
ATOM 769 N N . HIS A 1 102 ? 0.607 1.116 -9.087 1.00 98.44 102 HIS A N 1
ATOM 770 C CA . HIS A 1 102 ? 1.299 2.375 -8.862 1.00 98.44 102 HIS A CA 1
ATOM 771 C C . HIS A 1 102 ? 2.386 2.220 -7.795 1.00 98.44 102 HIS A C 1
ATOM 773 O O . HIS A 1 102 ? 3.521 2.633 -8.014 1.00 98.44 102 HIS A O 1
ATOM 779 N N . ALA A 1 103 ? 2.082 1.560 -6.674 1.00 98.31 103 ALA A N 1
ATOM 780 C CA . ALA A 1 103 ? 3.053 1.300 -5.616 1.00 98.31 103 ALA A CA 1
ATOM 781 C C . ALA A 1 103 ? 4.286 0.522 -6.112 1.00 98.31 103 ALA A C 1
ATOM 783 O O . ALA A 1 103 ? 5.420 0.854 -5.763 1.00 98.31 103 ALA A O 1
ATOM 784 N N . VAL A 1 104 ? 4.079 -0.499 -6.942 1.00 98.19 104 VAL A N 1
ATOM 785 C CA . VAL A 1 104 ? 5.162 -1.299 -7.525 1.00 98.19 104 VAL A CA 1
ATOM 786 C C . VAL A 1 104 ? 5.998 -0.462 -8.483 1.00 98.19 104 VAL A C 1
ATOM 788 O O . VAL A 1 104 ? 7.222 -0.434 -8.349 1.00 98.19 104 VAL A O 1
ATOM 791 N N . ASN A 1 105 ? 5.358 0.296 -9.372 1.00 97.81 105 ASN A N 1
ATOM 792 C CA . ASN A 1 105 ? 6.066 1.107 -10.357 1.00 97.81 105 ASN A CA 1
ATOM 793 C C . ASN A 1 105 ? 6.896 2.214 -9.695 1.00 97.81 105 ASN A C 1
ATOM 795 O O . ASN A 1 105 ? 7.985 2.513 -10.174 1.00 97.81 105 ASN A O 1
ATOM 799 N N . LEU A 1 106 ? 6.470 2.741 -8.542 1.00 97.38 106 LEU A N 1
ATOM 800 C CA . LEU A 1 106 ? 7.295 3.626 -7.710 1.00 97.38 106 LEU A CA 1
ATOM 801 C C . LEU A 1 106 ? 8.563 2.974 -7.177 1.00 97.38 106 LEU A C 1
ATOM 803 O O . LEU A 1 106 ? 9.625 3.597 -7.168 1.00 97.38 106 LEU A O 1
ATOM 807 N N . GLY A 1 107 ? 8.457 1.718 -6.752 1.00 96.31 107 GLY A N 1
ATOM 808 C CA . GLY A 1 107 ? 9.598 0.937 -6.291 1.00 96.31 107 GLY A CA 1
ATOM 809 C C . GLY A 1 107 ? 10.600 0.606 -7.400 1.00 96.31 107 GLY A C 1
ATOM 810 O O . GLY A 1 107 ? 11.771 0.384 -7.102 1.00 96.31 107 GLY A O 1
ATOM 811 N N . LEU A 1 108 ? 10.153 0.581 -8.658 1.00 95.75 108 LEU A N 1
ATOM 812 C CA . LEU A 1 108 ? 10.975 0.263 -9.831 1.00 95.75 108 LEU A CA 1
ATOM 813 C C . LEU A 1 108 ? 11.695 1.478 -10.434 1.00 95.75 108 LEU A C 1
ATOM 815 O O . LEU A 1 108 ? 12.569 1.313 -11.291 1.00 95.75 108 LEU A O 1
ATOM 819 N N . MET A 1 109 ? 11.363 2.691 -9.991 1.00 95.31 109 MET A N 1
ATOM 820 C CA . MET A 1 109 ? 12.057 3.909 -10.412 1.00 95.31 109 MET A CA 1
ATOM 821 C C . MET A 1 109 ? 13.525 3.906 -9.959 1.00 95.31 109 MET A C 1
ATOM 823 O O . MET A 1 109 ? 13.931 3.182 -9.047 1.00 95.31 109 MET A O 1
ATOM 827 N N . LYS A 1 110 ? 14.347 4.735 -10.613 1.00 93.94 110 LYS A N 1
ATOM 828 C CA . LYS A 1 110 ? 15.776 4.885 -10.309 1.00 93.94 110 LYS A CA 1
ATOM 829 C C . LYS A 1 110 ? 16.106 6.366 -10.068 1.00 93.94 110 LYS A C 1
ATOM 831 O O . LYS A 1 110 ? 16.313 7.081 -11.047 1.00 93.94 110 LYS A O 1
ATOM 836 N N . PRO A 1 111 ? 16.187 6.824 -8.802 1.00 93.44 111 PRO A N 1
ATOM 837 C CA . PRO A 1 111 ? 15.955 6.069 -7.560 1.00 93.44 111 PRO A CA 1
ATOM 838 C C . PRO A 1 111 ? 14.463 5.745 -7.315 1.00 93.44 111 PRO A C 1
ATOM 840 O O . PRO A 1 111 ? 13.605 6.377 -7.932 1.00 93.44 111 PRO A O 1
ATOM 843 N N . PRO A 1 112 ? 14.140 4.791 -6.414 1.00 94.94 112 PRO A N 1
ATOM 844 C CA . PRO A 1 112 ? 12.764 4.534 -6.001 1.00 94.94 112 PRO A CA 1
ATOM 845 C C . PRO A 1 112 ? 12.110 5.770 -5.383 1.00 94.94 112 PRO A C 1
ATOM 847 O O . PRO A 1 112 ? 12.743 6.520 -4.638 1.00 94.94 112 PRO A O 1
ATOM 850 N N . GLU A 1 113 ? 10.824 5.947 -5.657 1.00 95.94 113 GLU A N 1
ATOM 851 C CA . GLU A 1 113 ? 10.043 7.112 -5.241 1.00 95.94 113 GLU A CA 1
ATOM 852 C C . GLU A 1 113 ? 8.979 6.746 -4.202 1.00 95.94 113 GLU A C 1
ATOM 854 O O . GLU A 1 113 ? 8.586 5.588 -4.063 1.00 95.94 113 GLU A O 1
ATOM 859 N N . THR A 1 114 ? 8.478 7.749 -3.472 1.00 96.50 114 THR A N 1
ATOM 860 C CA . THR A 1 114 ? 7.391 7.551 -2.496 1.00 96.50 114 THR A CA 1
ATOM 861 C C . THR A 1 114 ? 6.321 8.646 -2.567 1.00 96.50 114 THR A C 1
ATOM 863 O O . THR A 1 114 ? 6.505 9.666 -3.236 1.00 96.50 114 THR A O 1
ATOM 866 N N . ARG A 1 115 ? 5.170 8.431 -1.916 1.00 96.31 115 ARG A N 1
ATOM 867 C CA . ARG A 1 115 ? 4.044 9.374 -1.808 1.00 96.31 115 ARG A CA 1
ATOM 868 C C . ARG A 1 115 ? 3.669 9.711 -0.380 1.00 96.31 115 ARG A C 1
ATOM 870 O O . ARG A 1 115 ? 3.715 8.864 0.514 1.00 96.31 115 ARG A O 1
ATOM 877 N N . GLY A 1 116 ? 3.174 10.933 -0.210 1.00 95.44 116 GLY A N 1
ATOM 878 C CA . GLY A 1 116 ? 2.634 11.411 1.052 1.00 95.44 116 GLY A CA 1
ATOM 879 C C . GLY A 1 116 ? 3.685 11.605 2.140 1.00 95.44 116 GLY A C 1
ATOM 880 O O . GLY A 1 116 ? 4.822 11.140 2.061 1.00 95.44 116 GLY A O 1
ATOM 881 N N . ALA A 1 117 ? 3.256 12.215 3.241 1.00 94.94 117 ALA A N 1
ATOM 882 C CA . ALA A 1 117 ? 4.088 12.424 4.427 1.00 94.94 117 ALA A CA 1
ATOM 883 C C . ALA A 1 117 ? 4.548 11.119 5.102 1.00 94.94 117 ALA A C 1
ATOM 885 O O . ALA A 1 117 ? 5.469 11.127 5.918 1.00 94.94 117 ALA A O 1
ATOM 886 N N . LYS A 1 118 ? 3.902 9.994 4.776 1.00 95.62 118 LYS A N 1
ATOM 887 C CA . LYS A 1 118 ? 4.218 8.656 5.293 1.00 95.62 118 LYS A CA 1
ATOM 888 C C . LYS A 1 118 ? 5.148 7.841 4.389 1.00 95.62 118 LYS A C 1
ATOM 890 O O . LYS A 1 118 ? 5.535 6.751 4.799 1.00 95.62 118 LYS A O 1
ATOM 895 N N . LYS A 1 119 ? 5.546 8.387 3.231 1.00 96.81 119 LYS A N 1
ATOM 896 C CA . LYS A 1 119 ? 6.480 7.768 2.278 1.00 96.81 119 LYS A CA 1
ATOM 897 C C . LYS A 1 119 ? 6.014 6.390 1.787 1.00 96.81 119 LYS A C 1
ATOM 899 O O . LYS A 1 119 ? 6.712 5.398 1.944 1.00 96.81 119 LYS A O 1
ATOM 904 N N . TYR A 1 120 ? 4.831 6.344 1.187 1.00 97.94 120 TYR A N 1
ATOM 905 C CA . TYR A 1 120 ? 4.254 5.137 0.594 1.00 97.94 120 TYR A CA 1
ATOM 906 C C . TYR A 1 120 ? 4.862 4.787 -0.778 1.00 97.94 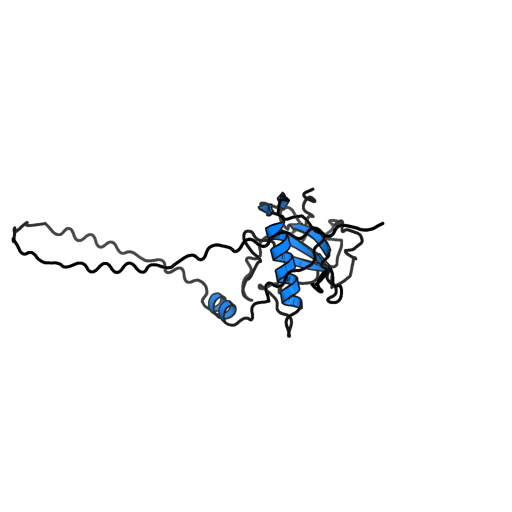120 TYR A C 1
ATOM 908 O O . TYR A 1 120 ? 5.147 5.712 -1.533 1.00 97.94 120 TYR A O 1
ATOM 916 N N . PRO A 1 121 ? 4.970 3.502 -1.166 1.00 97.75 121 PRO A N 1
ATOM 917 C CA . PRO A 1 121 ? 4.725 2.332 -0.327 1.00 97.75 121 PRO A CA 1
ATOM 918 C C . PRO A 1 121 ? 5.810 2.164 0.731 1.00 97.75 121 PRO A C 1
ATOM 920 O O . PRO A 1 121 ? 6.971 2.498 0.506 1.00 97.75 121 PRO A O 1
ATOM 923 N N . HIS A 1 122 ? 5.435 1.583 1.863 1.00 95.69 122 HIS A N 1
ATOM 924 C CA . HIS A 1 122 ? 6.383 1.217 2.911 1.00 95.69 122 HIS A CA 1
ATOM 925 C C . HIS A 1 122 ? 6.072 -0.178 3.475 1.00 95.69 122 HIS A C 1
ATOM 927 O O . HIS A 1 122 ? 5.003 -0.718 3.167 1.00 95.69 122 HIS A O 1
ATOM 933 N N . PRO A 1 123 ? 6.999 -0.792 4.233 1.00 96.94 123 PRO A N 1
ATOM 934 C CA . PRO A 1 123 ? 6.808 -2.136 4.767 1.00 96.94 123 PRO A CA 1
ATOM 935 C C . PRO A 1 123 ? 5.542 -2.280 5.624 1.00 96.94 123 PRO A C 1
ATOM 937 O O . PRO A 1 123 ? 5.211 -1.402 6.419 1.00 96.94 123 PRO A O 1
ATOM 940 N N . PHE A 1 124 ? 4.871 -3.416 5.455 1.00 97.06 124 PHE A N 1
ATOM 941 C CA . PHE A 1 124 ? 3.778 -3.933 6.272 1.00 97.06 124 PHE A CA 1
ATOM 942 C C . PHE A 1 124 ? 4.106 -5.390 6.597 1.00 97.06 124 PHE A C 1
ATOM 944 O O . PHE A 1 124 ? 3.585 -6.327 6.000 1.00 97.06 124 PHE A O 1
ATOM 951 N N . ASP A 1 125 ? 5.050 -5.603 7.497 1.00 89.94 125 ASP A N 1
ATOM 952 C CA . ASP A 1 125 ? 5.731 -6.880 7.693 1.00 89.94 125 ASP A CA 1
ATOM 953 C C . ASP A 1 125 ? 5.296 -7.608 8.971 1.00 89.94 125 ASP A C 1
ATOM 955 O O . ASP A 1 125 ? 5.666 -8.754 9.181 1.00 89.94 125 ASP A O 1
ATOM 959 N N . HIS A 1 126 ? 4.416 -7.035 9.790 1.00 91.12 126 HIS A N 1
ATOM 960 C CA . HIS A 1 126 ? 3.909 -7.704 10.991 1.00 91.12 126 HIS A CA 1
ATOM 961 C C . HIS A 1 126 ? 2.474 -8.221 10.837 1.00 91.12 126 HIS A C 1
ATOM 963 O O . HIS A 1 126 ? 1.618 -7.581 10.230 1.00 91.12 126 HIS A O 1
ATOM 969 N N . ASP A 1 127 ? 2.219 -9.393 11.424 1.00 93.12 127 ASP A N 1
ATOM 970 C CA . ASP A 1 127 ? 0.890 -10.017 11.508 1.00 93.12 127 ASP A CA 1
ATOM 971 C C . ASP A 1 127 ? 0.130 -9.581 12.771 1.00 93.12 127 ASP A C 1
ATOM 973 O O . ASP A 1 127 ? -0.996 -10.009 13.000 1.00 93.12 127 ASP A O 1
ATOM 977 N N . ASP A 1 128 ? 0.737 -8.736 13.603 1.00 94.25 128 ASP A N 1
ATOM 978 C CA . ASP A 1 128 ? 0.068 -8.077 14.719 1.00 94.25 128 ASP A CA 1
ATOM 979 C C . ASP A 1 128 ? -0.115 -6.596 14.405 1.00 94.25 128 ASP A C 1
ATOM 981 O O . ASP A 1 128 ? 0.822 -5.903 14.002 1.00 94.25 128 ASP A O 1
ATOM 985 N N . SER A 1 129 ? -1.326 -6.104 14.638 1.00 94.00 129 SER A N 1
ATOM 986 C CA . SER A 1 129 ? -1.636 -4.689 14.579 1.00 94.00 129 SER A CA 1
ATOM 987 C C . SER A 1 129 ? -2.269 -4.234 15.883 1.00 94.00 129 SER A C 1
ATOM 989 O O . SER A 1 129 ? -3.488 -4.243 16.050 1.00 94.00 129 SER A O 1
ATOM 991 N N . LYS A 1 130 ? -1.417 -3.831 16.831 1.00 94.06 130 LYS A N 1
ATOM 992 C CA . LYS A 1 130 ? -1.835 -3.333 18.153 1.00 94.06 130 LYS A CA 1
ATOM 993 C C . LYS A 1 130 ? -2.649 -4.372 18.937 1.00 94.06 130 LYS A C 1
ATOM 995 O O . LYS A 1 130 ? -3.653 -4.028 19.557 1.00 94.06 130 LYS A O 1
ATOM 1000 N N . GLY A 1 131 ? -2.214 -5.632 18.917 1.00 92.12 131 GLY A N 1
ATOM 1001 C CA . GLY A 1 131 ? -2.888 -6.741 19.598 1.00 92.12 131 GLY A CA 1
ATOM 1002 C C . GLY A 1 131 ? -3.999 -7.404 18.781 1.00 92.12 131 GLY A C 1
ATOM 1003 O O . GLY A 1 131 ? -4.626 -8.348 19.263 1.00 92.12 131 GLY A O 1
ATOM 1004 N N . VAL A 1 132 ? -4.259 -6.935 17.555 1.00 93.62 132 VAL A N 1
ATOM 1005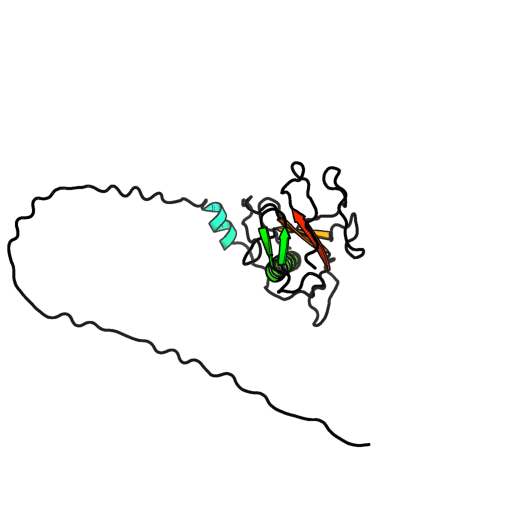 C CA . VAL A 1 132 ? -5.128 -7.625 16.597 1.00 93.62 132 VAL A CA 1
ATOM 1006 C C . VAL A 1 132 ? -4.272 -8.490 15.685 1.00 93.62 132 VAL A C 1
ATOM 1008 O O . VAL A 1 132 ? -3.428 -7.977 14.951 1.00 93.62 132 VAL A O 1
ATOM 1011 N N . LYS A 1 133 ? -4.530 -9.800 15.686 1.00 95.75 133 LYS A N 1
ATOM 1012 C CA . LYS A 1 133 ? -3.898 -10.729 14.751 1.00 95.75 133 LYS A CA 1
ATOM 1013 C C . LYS A 1 133 ? -4.515 -10.585 13.357 1.00 95.75 133 LYS A C 1
ATOM 1015 O O . LYS A 1 133 ? -5.714 -10.791 13.180 1.00 95.75 133 LYS A O 1
ATOM 1020 N N . LEU A 1 134 ? -3.684 -10.245 12.383 1.00 95.31 134 LEU A N 1
ATOM 1021 C CA . LEU A 1 134 ? -4.001 -10.204 10.961 1.00 95.31 134 LEU A CA 1
ATOM 1022 C C . LEU A 1 134 ? -3.687 -11.563 10.324 1.00 95.31 134 LEU A C 1
ATOM 1024 O O . LEU A 1 134 ? -2.805 -12.292 10.777 1.00 95.31 134 LEU A O 1
ATOM 1028 N N . HIS A 1 135 ? -4.428 -11.918 9.279 1.00 94.44 135 HIS 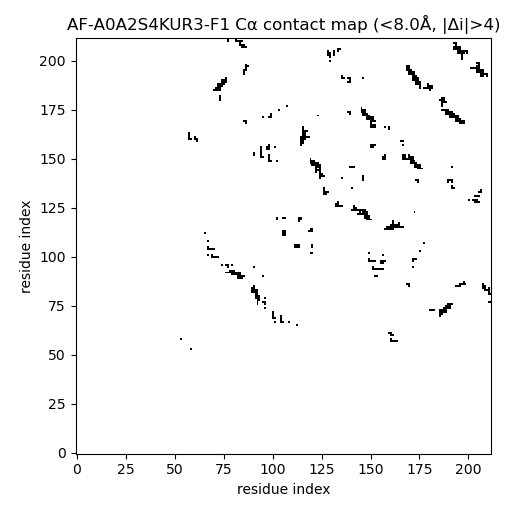A N 1
ATOM 1029 C CA . HIS A 1 135 ? -4.345 -13.221 8.631 1.00 94.44 135 HIS A CA 1
ATOM 1030 C C . HIS A 1 135 ? -3.984 -13.066 7.157 1.00 94.44 135 HIS A C 1
ATOM 1032 O O . HIS A 1 135 ? -4.827 -12.738 6.319 1.00 94.44 135 HIS A O 1
ATOM 1038 N N . PHE A 1 136 ? -2.724 -13.350 6.841 1.00 94.62 136 PHE A N 1
ATOM 1039 C CA . PHE A 1 136 ? -2.197 -13.246 5.488 1.00 94.62 136 PHE A CA 1
ATOM 1040 C C . PHE A 1 136 ? -2.163 -14.596 4.761 1.00 94.62 136 PHE A C 1
ATOM 1042 O O . PHE A 1 136 ? -1.993 -15.639 5.399 1.00 94.62 136 PHE A O 1
ATOM 1049 N N . PRO A 1 137 ? -2.316 -14.601 3.424 1.00 93.81 137 PRO A N 1
ATOM 1050 C CA . PRO A 1 137 ? -2.055 -15.784 2.613 1.00 93.81 137 PRO A CA 1
ATOM 1051 C C . PRO A 1 137 ? -0.605 -16.284 2.762 1.00 93.81 137 PRO A C 1
ATOM 1053 O O . PRO A 1 137 ? 0.284 -15.484 3.059 1.00 93.81 137 PRO A O 1
ATOM 1056 N N . PRO A 1 138 ? -0.320 -17.572 2.486 1.00 93.88 138 PRO A N 1
ATOM 1057 C CA . PRO A 1 138 ? 1.028 -18.138 2.621 1.00 93.88 138 PRO A CA 1
ATOM 1058 C C . PRO A 1 138 ? 2.114 -17.432 1.799 1.00 93.88 138 PRO A C 1
ATOM 1060 O O . PRO A 1 138 ? 3.272 -17.409 2.202 1.00 93.88 138 PRO A O 1
ATOM 1063 N N . HIS A 1 139 ? 1.750 -16.842 0.658 1.00 93.00 139 HIS A N 1
ATOM 1064 C CA . HIS A 1 139 ? 2.661 -16.087 -0.209 1.00 93.00 139 HIS A CA 1
ATOM 1065 C C . HIS A 1 139 ? 2.964 -14.664 0.290 1.00 93.00 139 HIS A C 1
ATOM 1067 O O . HIS A 1 139 ? 3.679 -13.921 -0.373 1.00 93.00 139 HIS A O 1
ATOM 1073 N N . CYS A 1 140 ? 2.432 -14.278 1.450 1.00 95.38 140 CYS A N 1
ATOM 1074 C CA . CYS A 1 140 ? 2.641 -12.982 2.087 1.00 95.38 140 CYS A CA 1
ATOM 1075 C C . CYS A 1 140 ? 3.368 -13.166 3.426 1.00 95.38 140 CYS A C 1
ATOM 1077 O O . CYS A 1 140 ? 2.734 -13.067 4.484 1.00 95.38 140 CYS A O 1
ATOM 1079 N N . PRO A 1 141 ? 4.682 -13.451 3.399 1.00 94.31 141 PRO A N 1
ATOM 1080 C CA . PRO A 1 141 ? 5.441 -13.835 4.581 1.00 94.31 141 PRO A CA 1
ATOM 1081 C C . PRO A 1 141 ? 5.448 -12.747 5.658 1.00 94.31 141 PRO A C 1
ATOM 1083 O O . PRO A 1 141 ? 5.486 -11.548 5.373 1.00 94.31 141 PRO A O 1
ATOM 1086 N N . GLN A 1 142 ? 5.424 -13.192 6.913 1.00 94.75 142 GLN A N 1
ATOM 1087 C CA . GLN A 1 142 ? 5.632 -12.337 8.074 1.00 94.75 142 GLN A CA 1
ATOM 1088 C C . GLN A 1 142 ? 7.118 -11.955 8.192 1.00 94.75 142 GLN A C 1
ATOM 1090 O O . GLN A 1 142 ? 8.006 -12.754 7.904 1.00 94.75 142 GLN A O 1
ATOM 1095 N N . ASN A 1 143 ? 7.372 -10.752 8.696 1.00 93.88 143 ASN A N 1
ATOM 1096 C CA . ASN A 1 143 ? 8.669 -10.119 8.928 1.00 93.88 143 ASN A CA 1
ATOM 1097 C C . ASN A 1 143 ? 9.519 -9.978 7.655 1.00 93.88 143 ASN A C 1
ATOM 1099 O O . ASN A 1 143 ? 10.747 -9.972 7.724 1.00 93.88 143 ASN A O 1
ATOM 1103 N N . ASP A 1 144 ? 8.865 -9.869 6.496 1.00 96.00 144 ASP A N 1
ATOM 1104 C CA . ASP A 1 144 ? 9.517 -9.590 5.221 1.00 96.00 144 ASP A CA 1
ATOM 1105 C C . ASP A 1 144 ? 9.210 -8.146 4.770 1.00 96.00 144 ASP A C 1
ATOM 1107 O O . ASP A 1 144 ? 8.042 -7.819 4.529 1.00 96.00 144 ASP A O 1
ATOM 1111 N N . PRO A 1 145 ? 10.228 -7.277 4.600 1.00 95.75 145 PRO A N 1
ATOM 1112 C CA . PRO A 1 145 ? 10.034 -5.882 4.194 1.00 95.75 145 PRO A CA 1
ATOM 1113 C C . PRO A 1 145 ? 9.489 -5.711 2.764 1.00 95.75 145 PRO A C 1
ATOM 1115 O O . PRO A 1 145 ? 9.138 -4.596 2.363 1.00 95.75 145 PRO A O 1
ATOM 1118 N N . HIS A 1 146 ? 9.426 -6.787 1.974 1.00 97.19 146 HIS A N 1
ATOM 1119 C CA . HIS A 1 146 ? 8.813 -6.793 0.646 1.00 97.19 146 HIS A CA 1
ATOM 1120 C C . HIS A 1 146 ? 7.288 -6.926 0.691 1.00 97.19 146 HIS A C 1
ATOM 1122 O O . HIS A 1 146 ? 6.630 -6.641 -0.314 1.00 97.19 146 HIS A O 1
ATOM 1128 N N . ARG A 1 147 ? 6.713 -7.289 1.847 1.00 98.00 147 ARG A N 1
ATOM 1129 C CA . ARG A 1 147 ? 5.287 -7.092 2.107 1.00 98.00 147 ARG A CA 1
ATOM 1130 C C . ARG A 1 147 ? 5.076 -5.620 2.434 1.00 98.00 147 ARG A C 1
ATOM 1132 O O . ARG A 1 147 ? 5.637 -5.108 3.399 1.00 98.00 147 ARG A O 1
ATOM 1139 N N . LYS A 1 148 ? 4.325 -4.915 1.596 1.00 98.31 148 LYS A N 1
ATOM 1140 C CA . LYS A 1 148 ? 4.172 -3.458 1.639 1.00 98.31 148 LYS A CA 1
ATOM 1141 C C . LYS A 1 148 ? 2.708 -3.071 1.690 1.00 98.31 148 LYS A C 1
ATOM 1143 O O . LYS A 1 148 ? 1.852 -3.795 1.187 1.00 98.31 148 LYS A O 1
ATOM 1148 N N . GLU A 1 149 ? 2.441 -1.894 2.242 1.00 98.50 149 GLU A N 1
ATOM 1149 C CA . GLU A 1 149 ? 1.135 -1.251 2.135 1.00 98.50 149 GLU A CA 1
ATOM 1150 C C . GLU A 1 149 ? 1.165 -0.010 1.241 1.00 98.50 149 GLU A C 1
ATOM 1152 O O . GLU A 1 149 ? 2.171 0.706 1.150 1.00 98.50 149 GLU A O 1
ATOM 1157 N N . TYR A 1 150 ? 0.027 0.257 0.601 1.00 98.62 150 TYR A N 1
ATOM 1158 C CA . TYR A 1 150 ? -0.218 1.484 -0.145 1.00 98.62 150 TYR A CA 1
ATOM 1159 C C . TYR A 1 150 ? -1.644 2.003 0.087 1.00 98.62 150 TYR A C 1
ATOM 1161 O O . TYR A 1 150 ? -2.565 1.192 0.212 1.00 98.62 150 TYR A O 1
ATOM 1169 N N . PRO A 1 151 ? -1.861 3.331 0.147 1.00 98.44 151 PRO A N 1
ATOM 1170 C CA . PRO A 1 151 ? -3.187 3.923 0.267 1.00 98.44 151 PRO A CA 1
ATOM 1171 C C . PRO A 1 151 ? -4.147 3.450 -0.820 1.00 98.44 151 PRO A C 1
ATOM 1173 O O . PRO A 1 151 ? -3.831 3.508 -2.009 1.00 98.44 151 PRO A O 1
ATOM 1176 N N . LEU A 1 152 ? -5.333 3.021 -0.393 1.00 97.94 152 LEU A N 1
ATOM 1177 C CA . LEU A 1 152 ? -6.428 2.660 -1.279 1.00 97.94 152 LEU A CA 1
ATOM 1178 C C . LEU A 1 152 ? -7.404 3.835 -1.360 1.00 97.94 152 LEU A C 1
ATOM 1180 O O . LEU A 1 152 ? -7.980 4.245 -0.354 1.00 97.94 152 LEU A O 1
ATOM 1184 N N . VAL A 1 153 ? -7.568 4.387 -2.559 1.00 96.00 153 VAL A N 1
ATOM 1185 C CA . VAL A 1 153 ? -8.499 5.483 -2.852 1.00 96.00 153 VAL A CA 1
ATOM 1186 C C . VAL A 1 153 ? -9.314 5.129 -4.093 1.00 96.00 153 VAL A C 1
ATOM 1188 O O . VAL A 1 153 ? -8.943 4.235 -4.848 1.00 96.00 153 VAL A O 1
ATOM 1191 N N . LYS A 1 154 ? -10.454 5.797 -4.282 1.00 94.38 154 LYS A N 1
ATOM 1192 C CA . LYS A 1 154 ? -11.312 5.572 -5.450 1.00 94.38 154 LYS A CA 1
ATOM 1193 C C . LYS A 1 154 ? -10.807 6.311 -6.679 1.00 94.38 154 LYS A C 1
ATOM 1195 O O . LYS A 1 154 ? -10.331 7.440 -6.554 1.00 94.38 154 LYS A O 1
ATOM 1200 N N . ASN A 1 155 ? -11.090 5.748 -7.852 1.00 91.06 155 ASN A N 1
ATOM 1201 C CA . ASN A 1 155 ? -10.901 6.386 -9.158 1.00 91.06 155 ASN A CA 1
ATOM 1202 C C . ASN A 1 155 ? -9.431 6.713 -9.477 1.00 91.06 155 ASN A C 1
ATOM 1204 O O . ASN A 1 155 ? -9.141 7.731 -10.107 1.00 91.06 155 ASN A O 1
ATOM 1208 N N . GLY A 1 156 ? -8.505 5.864 -9.034 1.00 92.75 156 GLY A N 1
ATOM 1209 C CA . GLY A 1 156 ? -7.078 5.991 -9.329 1.00 92.75 156 GLY A CA 1
ATOM 1210 C C . GLY A 1 156 ? -6.185 5.731 -8.118 1.00 92.75 156 GLY A C 1
ATOM 1211 O O . GLY A 1 156 ? -6.676 5.580 -7.001 1.00 92.75 156 GLY A O 1
ATOM 1212 N N . PRO A 1 157 ? -4.859 5.678 -8.313 1.00 95.94 157 PRO A N 1
ATOM 1213 C CA . PRO A 1 157 ? -3.928 5.513 -7.210 1.00 95.94 157 PRO A CA 1
ATOM 1214 C C . PRO A 1 157 ? -3.761 6.815 -6.418 1.00 95.94 157 PRO A C 1
ATOM 1216 O O . PRO A 1 157 ? -3.822 7.922 -6.957 1.00 95.94 157 PRO A O 1
ATOM 1219 N N . TYR A 1 158 ? -3.468 6.688 -5.124 1.00 96.38 158 TYR A N 1
ATOM 1220 C CA . TYR A 1 158 ? -3.028 7.825 -4.321 1.00 96.38 158 TYR A CA 1
ATOM 1221 C C . TYR A 1 158 ? -1.737 8.423 -4.893 1.00 96.38 158 TYR A C 1
ATOM 1223 O O . TYR A 1 158 ? -0.753 7.709 -5.072 1.00 96.38 158 TYR A O 1
ATOM 1231 N N . ASN A 1 159 ? -1.732 9.737 -5.125 1.00 94.75 159 ASN A N 1
ATOM 1232 C CA . ASN A 1 159 ? -0.609 10.469 -5.721 1.00 94.75 159 ASN A CA 1
ATOM 1233 C C . ASN A 1 159 ? -0.276 11.754 -4.933 1.00 94.75 159 ASN A C 1
ATOM 1235 O O . ASN A 1 159 ? -0.081 12.827 -5.496 1.00 94.75 159 ASN A O 1
ATOM 1239 N N . GLY A 1 160 ? -0.310 11.685 -3.597 1.00 91.75 160 GLY A N 1
ATOM 1240 C CA . GLY A 1 160 ? -0.087 12.861 -2.750 1.00 91.75 160 GLY A CA 1
ATOM 1241 C C . GLY A 1 160 ? 1.380 13.306 -2.685 1.00 91.75 160 GLY A C 1
ATOM 1242 O O . GLY A 1 160 ? 2.282 12.469 -2.582 1.00 91.75 160 GLY A O 1
ATOM 1243 N N . GLY A 1 161 ? 1.605 14.626 -2.665 1.00 90.50 161 GLY A N 1
ATOM 1244 C CA . GLY A 1 161 ? 2.917 15.242 -2.411 1.00 90.50 161 GLY A CA 1
ATOM 1245 C C . GLY A 1 161 ? 3.474 14.939 -1.013 1.00 90.50 161 GLY A C 1
ATOM 1246 O O . GLY A 1 161 ? 2.768 14.422 -0.143 1.00 90.50 161 GLY A O 1
ATOM 1247 N N . LYS A 1 162 ? 4.744 15.264 -0.764 1.00 89.88 162 LYS A N 1
ATOM 1248 C CA . LYS A 1 162 ? 5.489 14.899 0.459 1.00 89.88 162 LYS A CA 1
ATOM 1249 C C . LYS A 1 162 ? 4.876 15.434 1.750 1.00 89.88 162 LYS A C 1
ATOM 1251 O O . LYS A 1 162 ? 5.091 14.842 2.803 1.00 89.88 162 LYS A O 1
ATOM 1256 N N . SER A 1 163 ? 4.120 16.530 1.706 1.00 88.75 163 SER A N 1
ATOM 1257 C CA . SER A 1 163 ? 3.457 17.085 2.895 1.00 88.75 163 SER A CA 1
ATOM 1258 C C . SER A 1 163 ? 2.041 16.525 3.109 1.00 88.75 163 SER A C 1
ATOM 1260 O O . SER A 1 163 ? 1.462 16.656 4.193 1.00 88.75 163 SER A O 1
ATOM 1262 N N . ASN A 1 164 ? 1.496 15.822 2.109 1.00 92.12 164 ASN A N 1
ATOM 1263 C CA . ASN A 1 164 ? 0.125 15.346 2.117 1.00 92.12 164 ASN A CA 1
ATOM 1264 C C . ASN A 1 164 ? -0.091 14.267 3.192 1.00 92.12 164 ASN A C 1
ATOM 1266 O O . ASN A 1 164 ? 0.532 13.203 3.187 1.00 92.12 164 ASN A O 1
ATOM 1270 N N . LYS A 1 165 ? -1.034 14.536 4.100 1.00 92.69 165 LYS A N 1
ATOM 1271 C CA . LYS A 1 165 ? -1.479 13.610 5.159 1.00 92.69 165 LYS A CA 1
ATOM 1272 C C . LYS A 1 165 ? -2.850 12.983 4.873 1.00 92.69 165 LYS A C 1
ATOM 1274 O O . LYS A 1 165 ? -3.403 12.297 5.724 1.00 92.69 165 LYS A O 1
ATOM 1279 N N . LYS A 1 166 ? -3.423 13.246 3.694 1.00 91.56 166 LYS A N 1
ATOM 1280 C CA . LYS A 1 166 ? -4.764 12.812 3.273 1.00 91.56 166 LYS A CA 1
ATOM 1281 C C . LYS A 1 166 ? -4.678 11.541 2.428 1.00 91.56 166 LYS A C 1
ATOM 1283 O O . LYS A 1 166 ? -5.070 11.527 1.268 1.00 91.56 166 LYS A O 1
ATOM 1288 N N . TYR A 1 167 ? -4.147 10.482 3.020 1.00 92.12 167 TYR A N 1
ATOM 1289 C CA . TYR A 1 167 ? -4.003 9.166 2.390 1.00 92.12 167 TYR A CA 1
ATOM 1290 C C . TYR A 1 167 ? -5.152 8.195 2.740 1.00 92.12 167 TYR A C 1
ATOM 1292 O O . TYR A 1 167 ? -5.106 7.034 2.360 1.00 92.12 167 TYR A O 1
ATOM 1300 N N . GLY A 1 168 ? -6.183 8.644 3.464 1.00 94.44 168 GLY A N 1
ATOM 1301 C CA . GLY A 1 168 ? -7.329 7.804 3.837 1.00 94.44 168 GLY A CA 1
ATOM 1302 C C . GLY A 1 168 ? -7.006 6.728 4.879 1.00 94.44 168 GLY A C 1
ATOM 1303 O O . GLY A 1 168 ? -5.865 6.592 5.338 1.00 94.44 168 GLY A O 1
ATOM 1304 N N . ASP A 1 169 ? -8.026 5.963 5.258 1.00 97.12 169 ASP A N 1
ATOM 1305 C CA . ASP A 1 169 ? -7.926 4.944 6.307 1.00 97.12 169 ASP A CA 1
ATOM 1306 C C . ASP A 1 169 ? -7.642 3.544 5.749 1.00 97.12 169 ASP A C 1
ATOM 1308 O O . ASP A 1 169 ? -7.200 2.674 6.497 1.00 97.12 169 ASP A O 1
ATOM 1312 N N . GLU A 1 170 ? -7.882 3.313 4.457 1.00 98.00 170 GLU A N 1
ATOM 1313 C CA . GLU A 1 170 ? -7.765 2.001 3.824 1.00 98.00 170 GLU A CA 1
ATOM 1314 C C . GLU A 1 170 ? -6.455 1.803 3.056 1.00 98.00 170 GLU A C 1
ATOM 1316 O O . GLU A 1 170 ? -5.863 2.737 2.503 1.00 98.00 170 GLU A O 1
ATOM 1321 N N . ARG A 1 171 ? -5.983 0.558 3.031 1.00 98.31 171 ARG A N 1
ATOM 1322 C CA . ARG A 1 171 ? -4.721 0.153 2.413 1.00 98.31 171 ARG A CA 1
ATOM 1323 C C . ARG A 1 171 ? -4.907 -1.117 1.609 1.00 98.31 171 ARG A C 1
ATOM 1325 O O . ARG A 1 171 ? -5.592 -2.032 2.064 1.00 98.31 171 ARG A O 1
ATOM 1332 N N . VAL A 1 172 ? -4.237 -1.196 0.465 1.00 98.25 172 VAL A N 1
ATOM 1333 C CA . VAL A 1 172 ? -3.897 -2.481 -0.150 1.00 98.25 172 VAL A CA 1
ATOM 1334 C C . VAL A 1 172 ? -2.573 -2.954 0.438 1.00 98.25 172 VAL A C 1
ATOM 1336 O O . VAL A 1 172 ? -1.624 -2.175 0.530 1.00 98.25 172 VAL A O 1
ATOM 1339 N N . VAL A 1 173 ? -2.515 -4.220 0.844 1.00 98.50 173 VAL A N 1
ATOM 1340 C CA . VAL A 1 173 ? -1.276 -4.896 1.234 1.00 98.50 173 VAL A CA 1
ATOM 1341 C C . VAL A 1 173 ? -0.925 -5.884 0.132 1.00 98.50 173 VAL A C 1
ATOM 1343 O O . VAL A 1 173 ? -1.770 -6.668 -0.310 1.00 98.50 173 VAL A O 1
ATOM 1346 N N . PHE A 1 174 ? 0.319 -5.836 -0.319 1.00 98.38 174 PHE A N 1
ATOM 1347 C CA . PHE A 1 174 ? 0.836 -6.674 -1.393 1.00 98.38 174 PHE A CA 1
ATOM 1348 C C . PHE A 1 174 ? 2.268 -7.114 -1.087 1.00 98.38 174 PHE A C 1
ATOM 1350 O O . PHE A 1 174 ? 2.954 -6.505 -0.268 1.00 98.38 174 PHE A O 1
ATOM 1357 N N . TYR A 1 175 ? 2.721 -8.169 -1.751 1.00 98.19 175 TYR A N 1
ATOM 1358 C CA . TYR A 1 175 ? 4.083 -8.670 -1.683 1.00 98.19 175 TYR A CA 1
ATOM 1359 C C . TYR A 1 175 ? 4.740 -8.578 -3.057 1.00 98.19 175 TYR A C 1
ATOM 1361 O O . TYR A 1 175 ? 4.198 -9.073 -4.048 1.00 98.19 175 TYR A O 1
ATOM 1369 N N . TYR A 1 176 ? 5.912 -7.946 -3.110 1.00 97.19 176 TYR A N 1
ATOM 1370 C CA . TYR A 1 176 ? 6.763 -7.941 -4.296 1.00 97.19 176 TYR A CA 1
ATOM 1371 C C . TYR A 1 176 ? 8.232 -7.739 -3.915 1.00 97.19 176 TYR A C 1
ATOM 1373 O O . TYR A 1 176 ? 8.604 -6.709 -3.344 1.00 97.19 176 TYR A O 1
ATOM 1381 N N . ASP A 1 177 ? 9.070 -8.711 -4.269 1.00 93.38 177 ASP A N 1
ATOM 1382 C CA . ASP A 1 177 ? 10.492 -8.767 -3.913 1.00 93.38 177 ASP A CA 1
ATOM 1383 C C . ASP A 1 177 ? 11.421 -8.049 -4.910 1.00 93.38 177 ASP A C 1
ATOM 1385 O O . ASP A 1 177 ? 12.642 -8.035 -4.741 1.00 93.38 177 ASP A O 1
ATOM 1389 N N . GLY A 1 178 ? 10.857 -7.452 -5.965 1.00 92.31 178 GLY A N 1
ATOM 1390 C CA . GLY A 1 178 ? 11.625 -6.787 -7.018 1.00 92.31 178 GLY A CA 1
ATOM 1391 C C . GLY A 1 178 ? 12.154 -7.720 -8.109 1.00 92.31 178 GLY A C 1
ATOM 1392 O O . GLY A 1 178 ? 12.837 -7.237 -9.012 1.00 92.31 178 GLY A O 1
ATOM 1393 N N . LYS A 1 179 ? 11.891 -9.031 -8.026 1.00 91.50 179 LYS A N 1
ATOM 1394 C CA . LYS A 1 179 ? 12.489 -10.043 -8.910 1.00 91.50 179 LYS A CA 1
ATOM 1395 C C . LYS A 1 179 ? 11.457 -10.894 -9.628 1.00 91.50 179 LYS A C 1
ATOM 1397 O O . LYS A 1 179 ? 11.703 -11.286 -10.767 1.00 91.50 179 LYS A O 1
ATOM 1402 N N . ALA A 1 180 ? 10.346 -11.219 -8.970 1.00 91.88 180 ALA A N 1
ATOM 1403 C CA . ALA A 1 180 ? 9.329 -12.082 -9.553 1.00 91.88 180 ALA A CA 1
ATOM 1404 C C . ALA A 1 180 ? 8.727 -11.450 -10.820 1.00 91.88 180 ALA A C 1
ATOM 1406 O O . ALA A 1 180 ? 8.300 -10.297 -10.815 1.00 91.88 180 ALA A O 1
ATOM 1407 N N . GLN A 1 181 ? 8.676 -12.218 -11.905 1.00 93.19 181 GLN A N 1
ATOM 1408 C CA . GLN A 1 181 ? 8.070 -11.810 -13.171 1.00 93.19 181 GLN A CA 1
ATOM 1409 C C . GLN A 1 181 ? 6.996 -12.814 -13.565 1.00 93.19 181 GLN A C 1
ATOM 1411 O O . GLN A 1 181 ? 7.178 -14.019 -13.379 1.00 93.19 181 GLN A O 1
ATOM 1416 N N . GLY A 1 182 ? 5.884 -12.319 -14.094 1.00 89.75 182 GLY A N 1
ATOM 1417 C CA . GLY A 1 182 ? 4.827 -13.156 -14.634 1.00 89.75 182 GLY A CA 1
ATOM 1418 C C . GLY A 1 182 ? 4.881 -13.214 -16.161 1.00 89.75 182 GLY A C 1
ATOM 1419 O O . GLY A 1 182 ? 5.948 -13.274 -16.781 1.00 89.75 182 GLY A O 1
ATOM 1420 N N . VAL A 1 183 ? 3.708 -13.258 -16.782 1.00 85.38 183 VAL A N 1
ATOM 1421 C CA . VAL A 1 183 ? 3.558 -13.414 -18.226 1.00 85.38 183 VAL A CA 1
ATOM 1422 C C . VAL A 1 183 ? 3.941 -12.111 -18.929 1.00 85.38 183 VAL A C 1
ATOM 1424 O O . VAL A 1 183 ? 3.453 -11.035 -18.616 1.00 85.38 183 VAL A O 1
ATOM 1427 N N . GLY A 1 184 ? 4.819 -12.201 -19.930 1.00 86.50 184 GLY A N 1
ATOM 1428 C CA . GLY A 1 184 ? 5.263 -11.019 -20.682 1.00 86.50 184 GLY A CA 1
ATOM 1429 C C . GLY A 1 184 ? 6.345 -10.193 -19.979 1.00 86.50 184 GLY A C 1
ATOM 1430 O O . GLY A 1 184 ? 6.706 -9.132 -20.478 1.00 86.50 184 GLY A O 1
ATOM 1431 N N . GLY A 1 185 ? 6.904 -10.689 -18.867 1.00 91.88 185 GLY A N 1
ATOM 1432 C CA . GLY A 1 185 ? 8.012 -10.039 -18.158 1.00 91.88 185 GLY A CA 1
ATOM 1433 C C . GLY A 1 185 ? 7.586 -8.906 -17.221 1.00 91.88 185 GLY A C 1
ATOM 1434 O O . GLY A 1 185 ? 8.448 -8.201 -16.695 1.00 91.88 185 GLY A O 1
ATOM 1435 N N . HIS A 1 186 ? 6.281 -8.735 -16.996 1.00 95.50 186 HIS A N 1
ATOM 1436 C CA . HIS A 1 186 ? 5.749 -7.790 -16.020 1.00 95.50 186 HIS A CA 1
ATOM 1437 C C . HIS A 1 186 ? 6.036 -8.262 -14.586 1.00 95.50 186 HIS A C 1
ATOM 1439 O O . HIS A 1 186 ? 6.146 -9.468 -14.352 1.00 95.50 186 HIS A O 1
ATOM 1445 N N . PRO A 1 187 ? 6.171 -7.345 -13.610 1.00 97.12 187 PRO A N 1
ATOM 1446 C CA . PRO A 1 187 ? 6.299 -7.713 -12.202 1.00 97.12 187 PRO A CA 1
ATOM 1447 C C . PRO A 1 187 ? 5.156 -8.627 -11.755 1.00 97.12 187 PRO A C 1
ATOM 1449 O O . PRO A 1 187 ? 3.993 -8.277 -11.947 1.00 97.12 187 PRO A O 1
ATOM 1452 N N . LEU A 1 188 ? 5.476 -9.764 -11.134 1.00 97.12 188 LEU A N 1
ATOM 1453 C CA . LEU A 1 188 ? 4.489 -10.631 -10.492 1.00 97.12 188 LEU A CA 1
ATOM 1454 C 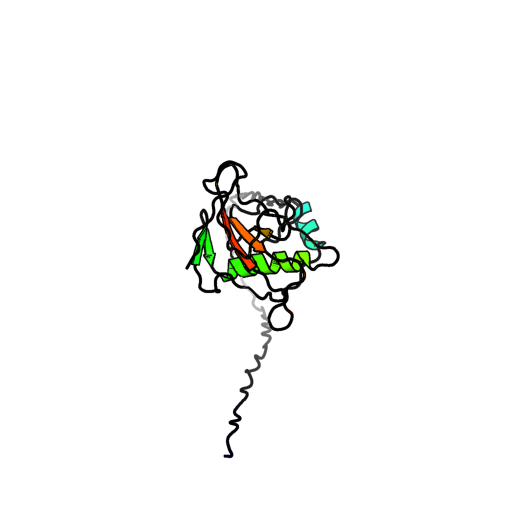C . LEU A 1 188 ? 4.297 -10.195 -9.041 1.00 97.12 188 LEU A C 1
ATOM 1456 O O . LEU A 1 188 ? 5.198 -10.324 -8.212 1.00 97.12 188 LEU A O 1
ATOM 1460 N N . VAL A 1 189 ? 3.113 -9.670 -8.753 1.00 97.75 189 VAL A N 1
ATOM 1461 C CA . VAL A 1 189 ? 2.757 -9.029 -7.491 1.00 97.75 189 VAL A CA 1
ATOM 1462 C C . VAL A 1 189 ? 1.665 -9.841 -6.819 1.00 97.75 189 VAL A C 1
ATOM 1464 O O . VAL A 1 189 ? 0.618 -10.097 -7.415 1.00 97.75 189 VAL A O 1
ATOM 1467 N N . TYR A 1 190 ? 1.894 -10.201 -5.559 1.00 97.62 190 TYR A N 1
ATOM 1468 C CA . TYR A 1 190 ? 0.947 -11.014 -4.813 1.00 97.62 190 TYR A CA 1
ATOM 1469 C C . TYR A 1 190 ? 0.094 -10.171 -3.866 1.00 97.62 190 TYR A C 1
ATOM 1471 O O . TYR A 1 190 ? 0.598 -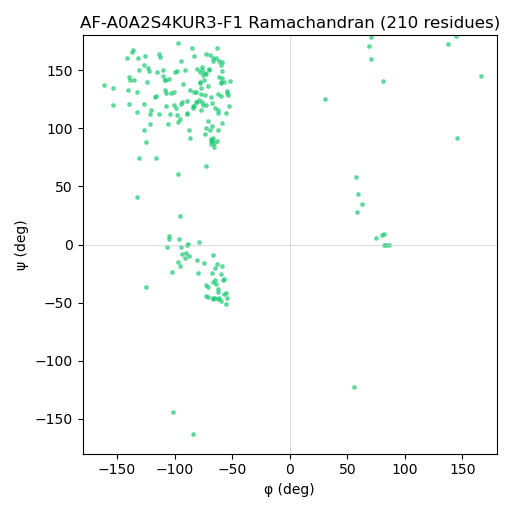9.364 -3.086 1.00 97.62 190 TYR A O 1
ATOM 1479 N N . TYR A 1 191 ? -1.212 -10.375 -3.895 1.00 97.50 191 TYR A N 1
ATOM 1480 C CA . TYR A 1 191 ? -2.195 -9.720 -3.057 1.00 97.50 191 TYR A CA 1
ATOM 1481 C C . TYR A 1 191 ? -2.221 -10.346 -1.664 1.00 97.50 191 TYR A C 1
ATOM 1483 O O . TYR A 1 191 ? -2.457 -11.545 -1.500 1.00 97.50 191 TYR A O 1
ATOM 1491 N N . CYS A 1 192 ? -2.029 -9.514 -0.643 1.00 97.50 192 CYS A N 1
ATOM 1492 C CA . CYS A 1 192 ? -2.024 -9.942 0.754 1.00 97.50 192 CYS A CA 1
ATOM 1493 C C . CYS A 1 192 ? -3.328 -9.618 1.481 1.00 97.50 192 CYS A C 1
ATOM 1495 O O . CYS A 1 192 ? -3.669 -10.282 2.458 1.00 97.50 192 CYS A O 1
ATOM 1497 N N . GLY A 1 193 ? -4.077 -8.622 1.011 1.00 96.88 193 GLY A N 1
ATOM 1498 C CA . GLY A 1 193 ? -5.355 -8.243 1.598 1.00 96.88 193 GLY A CA 1
ATOM 1499 C C . GLY A 1 193 ? -5.607 -6.745 1.549 1.00 96.88 193 GLY A C 1
ATOM 1500 O O . GLY A 1 193 ? -4.770 -5.961 1.102 1.00 96.88 193 GLY A O 1
ATOM 1501 N N . LEU A 1 194 ? -6.770 -6.355 2.063 1.00 97.81 194 LEU A N 1
ATOM 1502 C CA . LEU A 1 194 ? -7.089 -4.967 2.362 1.00 97.81 194 LEU A CA 1
ATOM 1503 C C . LEU A 1 194 ? -7.101 -4.753 3.875 1.00 97.81 194 LEU A C 1
ATOM 1505 O O . LEU A 1 194 ? -7.592 -5.604 4.619 1.00 97.81 194 LEU A O 1
ATOM 1509 N N . MET A 1 195 ? -6.604 -3.600 4.308 1.00 97.81 195 MET A N 1
ATOM 1510 C CA . MET A 1 195 ? -6.577 -3.185 5.709 1.00 97.81 195 MET A CA 1
ATOM 1511 C C . MET A 1 195 ? -7.293 -1.850 5.876 1.00 97.81 195 MET A C 1
ATOM 1513 O O . MET A 1 195 ? -7.327 -1.038 4.953 1.00 97.81 195 MET A O 1
ATOM 1517 N N . THR A 1 196 ? -7.852 -1.602 7.057 1.00 98.00 196 THR A N 1
ATOM 1518 C CA . THR A 1 196 ? -8.457 -0.313 7.403 1.00 98.00 196 THR A CA 1
ATOM 1519 C C . THR A 1 196 ? -8.114 0.110 8.825 1.00 98.00 196 THR A C 1
ATOM 1521 O O . THR A 1 196 ? -8.088 -0.712 9.740 1.00 98.00 196 THR A O 1
ATOM 1524 N N . HIS A 1 197 ? -7.879 1.406 9.023 1.00 97.19 197 HIS A N 1
ATOM 1525 C CA . HIS A 1 197 ? -7.828 2.013 10.353 1.00 97.19 197 HIS A CA 1
ATOM 1526 C C . HIS A 1 197 ? -9.224 2.183 10.980 1.00 97.19 197 HIS A C 1
ATOM 1528 O O . HIS A 1 197 ? -9.338 2.399 12.188 1.00 97.19 197 HIS A O 1
ATOM 1534 N N . VAL A 1 198 ? -10.305 2.095 10.196 1.00 97.12 198 VAL A N 1
ATOM 1535 C CA . VAL A 1 198 ? -11.671 2.312 10.690 1.00 97.12 198 VAL A CA 1
ATOM 1536 C C . VAL A 1 198 ? -12.045 1.229 11.701 1.00 97.12 198 VAL A C 1
ATOM 1538 O O . VAL A 1 198 ? -12.137 0.053 11.366 1.00 97.12 198 VAL A O 1
ATOM 1541 N N . GLY A 1 199 ? -12.308 1.647 12.940 1.00 95.56 199 GLY A N 1
ATOM 1542 C CA . GLY A 1 199 ? -12.659 0.743 14.039 1.00 95.56 199 GLY A CA 1
ATOM 1543 C C . GLY A 1 199 ? -11.461 0.069 14.714 1.00 95.56 199 GLY A C 1
ATOM 1544 O O . GLY A 1 199 ? -11.662 -0.672 15.673 1.00 95.56 199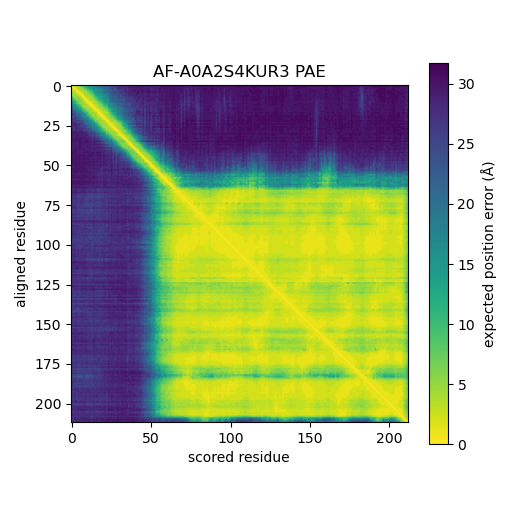 GLY A O 1
ATOM 1545 N N . ALA A 1 200 ? -10.233 0.334 14.260 1.00 96.00 200 ALA A N 1
ATOM 1546 C CA . ALA A 1 200 ? -9.016 -0.135 14.912 1.00 96.00 200 ALA A CA 1
ATOM 1547 C C . ALA A 1 200 ? -8.595 0.795 16.064 1.00 96.00 200 ALA A C 1
ATOM 1549 O O . ALA A 1 200 ? -8.990 1.963 16.132 1.00 96.00 200 ALA A O 1
ATOM 1550 N N . ALA A 1 201 ? -7.729 0.299 16.952 1.00 95.81 201 ALA A N 1
ATOM 1551 C CA . ALA A 1 201 ? -7.001 1.162 17.881 1.00 95.81 201 ALA A CA 1
ATOM 1552 C C . ALA A 1 201 ? -6.135 2.176 17.110 1.00 95.81 201 ALA A C 1
ATOM 1554 O O . ALA A 1 201 ? -5.715 1.912 15.983 1.00 95.81 201 ALA A O 1
ATOM 1555 N N . THR A 1 202 ? -5.820 3.326 17.715 1.00 94.44 202 THR A N 1
ATOM 1556 C CA . THR A 1 202 ? -5.015 4.373 17.063 1.00 94.44 202 THR A CA 1
ATOM 1557 C C . THR A 1 202 ? -3.697 3.818 16.512 1.00 94.44 202 THR A C 1
ATOM 1559 O O . THR A 1 202 ? -2.849 3.316 17.254 1.00 94.44 202 THR A O 1
ATOM 1562 N N . GLY A 1 203 ? -3.520 3.937 15.194 1.00 90.56 203 GLY A N 1
ATOM 1563 C CA . GLY A 1 203 ? -2.347 3.436 14.473 1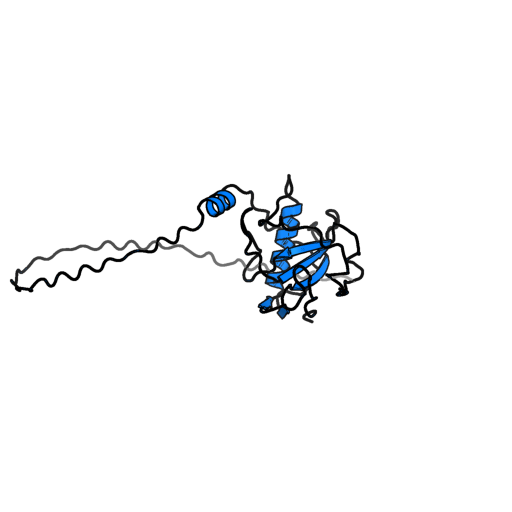.00 90.56 203 GLY A CA 1
ATOM 1564 C C . GLY A 1 203 ? -2.309 1.917 14.268 1.00 90.56 203 GLY A C 1
ATOM 1565 O O . GLY A 1 203 ? -1.292 1.416 13.802 1.00 90.56 203 GLY A O 1
ATOM 1566 N N . GLY A 1 204 ? -3.366 1.194 14.636 1.00 96.00 204 GLY A N 1
ATOM 1567 C CA . GLY A 1 204 ? -3.580 -0.212 14.298 1.00 96.00 204 GLY A CA 1
ATOM 1568 C C . GLY A 1 204 ? -4.491 -0.373 13.084 1.00 96.00 204 GLY A C 1
ATOM 1569 O O . GLY A 1 204 ? -5.066 0.596 12.591 1.00 96.00 204 GLY A O 1
ATOM 1570 N N . PHE A 1 205 ? -4.640 -1.606 12.623 1.00 97.50 205 PHE A N 1
ATOM 1571 C CA . PHE A 1 205 ? -5.429 -1.986 11.461 1.00 97.50 205 PHE A CA 1
ATOM 1572 C C . PHE A 1 205 ? -6.359 -3.149 11.782 1.00 97.50 205 PHE A C 1
ATOM 1574 O O . PHE A 1 205 ? -6.043 -4.023 12.587 1.00 97.50 205 PHE A O 1
ATOM 1581 N N . LEU A 1 206 ? -7.488 -3.173 11.083 1.00 96.88 206 LEU A N 1
ATOM 1582 C CA . LEU A 1 206 ? -8.335 -4.344 10.926 1.00 96.88 206 LEU A CA 1
ATOM 1583 C C . LEU A 1 206 ? -8.248 -4.832 9.482 1.00 96.88 206 LEU A C 1
ATOM 1585 O O . LEU A 1 206 ? -8.170 -4.030 8.549 1.00 96.88 206 LEU A O 1
ATOM 1589 N N . GLN A 1 207 ? -8.313 -6.146 9.300 1.00 96.12 207 GLN A N 1
ATOM 1590 C CA . GLN A 1 207 ? -8.398 -6.745 7.977 1.00 96.12 207 GLN A CA 1
ATOM 1591 C C . GLN A 1 207 ? -9.816 -6.614 7.428 1.00 96.12 207 GLN A C 1
ATOM 1593 O O . GLN A 1 207 ? -10.798 -6.964 8.086 1.00 96.12 207 GLN A O 1
ATOM 1598 N N . CYS A 1 208 ? -9.924 -6.107 6.207 1.00 96.38 208 CYS A N 1
ATOM 1599 C CA . CYS A 1 208 ? -11.194 -6.029 5.507 1.00 96.38 208 CYS A CA 1
ATOM 1600 C C . CYS A 1 208 ? -11.600 -7.414 4.973 1.00 96.38 208 CYS A C 1
ATOM 1602 O O . CYS A 1 208 ? -10.730 -8.246 4.691 1.00 96.38 208 CYS A O 1
ATOM 1604 N N . PRO A 1 209 ? -12.909 -7.684 4.814 1.00 89.38 209 PRO A N 1
ATOM 1605 C CA . PRO A 1 209 ? -13.385 -8.927 4.221 1.00 89.38 209 PRO A CA 1
ATOM 1606 C C . PRO A 1 209 ? -12.716 -9.206 2.872 1.00 89.38 209 PRO A C 1
ATOM 1608 O O . PRO A 1 209 ? -12.535 -8.304 2.054 1.00 89.38 209 PRO A O 1
ATOM 1611 N N . SER A 1 210 ? -12.381 -10.469 2.616 1.00 70.81 210 SER A N 1
ATOM 1612 C CA . SER A 1 210 ? -11.979 -10.894 1.277 1.00 70.81 210 SER A CA 1
ATOM 1613 C C . SER A 1 210 ? -13.230 -10.881 0.396 1.00 70.81 210 SER A C 1
ATOM 1615 O O . SER A 1 210 ? -14.119 -11.704 0.585 1.00 70.81 210 SER A O 1
ATOM 1617 N N . GLY A 1 211 ? -13.352 -9.901 -0.504 1.00 55.69 211 GLY A N 1
ATOM 1618 C CA . GLY A 1 211 ? -14.531 -9.743 -1.367 1.00 55.69 211 GLY A CA 1
ATOM 1619 C C . GLY A 1 211 ? -14.604 -10.793 -2.474 1.00 55.69 211 GLY A C 1
ATOM 1620 O O . GLY A 1 211 ? -14.410 -10.465 -3.643 1.00 55.69 211 GLY A O 1
ATOM 1621 N N . ARG A 1 212 ? -14.831 -12.048 -2.075 1.00 40.25 212 ARG A N 1
ATOM 1622 C CA . ARG A 1 212 ? -15.149 -13.174 -2.955 1.00 40.25 212 ARG A CA 1
ATOM 1623 C C . ARG A 1 212 ? -16.603 -13.128 -3.396 1.00 40.25 212 ARG A C 1
ATOM 1625 O O . ARG A 1 212 ? -17.463 -12.872 -2.525 1.00 40.25 212 ARG A O 1
#

Radius of gyration: 27.26 Å; Cα contacts (8 Å, |Δi|>4): 342; chains: 1; bounding box: 51×95×62 Å

Secondary structure (DSSP, 8-state):
---------PPPPPPPPPPP-----------------------------------HHHHHHHHHSPPPP----EE-S--TT-EEEETTEEEEHHHHHHHHHHHHHHHHSSS---BTTTTBSEE---SEETTEEP---TTS-TT-TTEEEEE--SSS-----TT-----SEEEEEE--S--B-GGG-BEEEEEEEEE-TTSSTT--EEPP---

Sequence (212 aa):
MVSNIKHSSIIPAPTAQLQPSSNTLHLNSDYPTATMKFTFATASIVFLGLVSALPAEDVLDIKERAEPSNEPIDWDGPNSRASVKCGKHTYDGHDIYLAAQHAVNLGLMKPPETRGAKKYPHPFDHDDSKGVKLHFPPHCPQNDPHRKEYPLVKNGPYNGGKSNKKYGDERVVFYYDGKAQGVGGHPLVYYCGLMTHVGAATGGFLQCPSGR

Foldseek 3Di:
DDDDDDDDDDDDDDDDDDDDDDDDDDDDDDDDDDDDDDDDPPPPPPPPPPPVPPPVVFVVQLVPDDAFDLDAAAEDAADQQFWFDAFPDIAGVVLLRQQQSRQVRQVVDVPRAAAELVGPFWFPQALDFPNDGHDWDPVQHHPDRQFTKAQRDPPHYDHTGNHDPPSAFKIWTKGFPPPDADPPRHGHIYGTAMWGPRPPDVRGIDTTDRRD

InterPro domains:
  IPR000026 Guanine-specific ribonuclease N1-like [PF00545] (81-208)
  IPR016191 Ribonuclease/ribotoxin [SSF53933] (83-208)